Protein 1S6C (pdb70)

Sequence (186 aa):
LEQLEAQTNFTKRELQVLYRGFKNEPSGVVNEETFKQIYAQFFPHGDASTYAHYLFNAFDTTQTGSVKFEDFVTALSILLRGTVHEKLRWTFNLYDINKDGYINKEEMMDIVKAIYDMMGPRQHVDVFFQKMDKNKDGIVTLDEFLESQEDDNIMRSLQLFQNVMMAAGVAAWLPFARAAAIGWMP

InterPro domains:
  IPR002048 EF-hand domain [PF13499] (136-209)
  IPR002048 EF-hand domain [PF13833] (78-126)
  IPR002048 EF-hand domain [PS50222] (97-132)
  IPR002048 EF-hand domain [PS50222] (133-168)
  IPR002048 EF-hand domain [PS50222] (181-216)
  IPR002048 EF-hand domain [SM00054] (101-129)
  IPR002048 EF-hand domain [SM00054] (137-165)
  IPR002048 EF-hand domain [SM00054] (185-213)
  IPR002048 EF-hand domain [cd00051] (101-163)
  IPR002048 EF-hand domain [cd00051] (137-208)
  IPR011992 EF-hand domain pair [SSF47473] (50-224)
  IPR018247 EF-Hand 1, calcium-binding site [PS00018] (146-158)
  IPR018247 EF-Hand 1, calcium-binding site [PS00018] (194-206)
  IPR028846 Recoverin family [PTHR23055] (41-218)

Solvent-accessible surface area: 10238 Å² total

Radius of gyration: 17.26 Å; Cα contacts (8 Å, |Δi|>4): 211; chains: 2; bounding box: 58×35×33 Å

GO terms:
  GO:0005737 cytoplasm (C, EXP)
  GO:0005886 plasma membrane (C, EXP)
  GO:0005515 protein binding (F, IPI)
  GO:0015459 potassium channel regulator activity (F, IDA)
  GO:0005509 calcium ion binding (F, IDA)
  GO:0043025 neuronal cell body (C, IDA)
  GO:0030425 dendrite (C, IDA)
  GO:0045760 positive regulation of action potential (P, IDA)
  GO:0044877 protein-containing complex binding (F, IDA)
  GO:0034705 potassium channel complex (C, IDA)
  GO:0044325 transmembrane transporter binding (F, IPI)

B-factor: mean 43.89, std 14.9, range [18.08, 106.51]

Foldseek 3Di:
DVVLCVLFVDHVVRLVVLVVVQPVVPPQWQALVNLQVVLCVVQVLFRLSLVSVLVQVLLPPVSPRTRGSSSVRRVCRCVVPNDVLSVLLSVVCSLCRVRPQKHFLVSVQSNVVSVCRSNVHDVVSVVVRVCQCVVPPRIHGSVSSVDCVDDDVSSVVVVVVVVVD/DVVVVVVCVVVVVVVVVVPVD

Secondary structure (DSSP, 8-state):
-HHHHHHSS--HHHHHHHHHHHHH---SEE-HHHHHHHHHHHSTTS--HHHHHHHHHHH-TT-SS-EEHHHHHHHHHHHHH--HHHHHHHHHHHH-TT-SS-EEHHHHHHHHHHHHHHT--HHHHHHHHHHH-TT-SSEE-HHHHHH-----HHHHHHHHHHHH-/-HHHHHTTHHHHHHHHHTT--

Structure (mmCIF, N/CA/C/O backbone):
data_1S6C
#
_entry.id   1S6C
#
_cell.length_a   74.744
_cell.length_b   74.487
_cell.length_c   85.410
_cell.angle_alpha   90.00
_cell.angle_beta   90.00
_cell.angle_gamma   90.00
#
_symmetry.space_group_name_H-M   'I 2 2 2'
#
loop_
_entity.id
_entity.type
_entity.pdbx_description
1 polymer 'Kv4 potassium channel-interacting protein KChIP1b'
2 polymer 'Potassium voltage-gated channel subfamily D member 2'
3 non-polymer 'CALCIUM ION'
4 water water
#
loop_
_atom_site.group_PDB
_atom_site.id
_atom_site.type_symbol
_atom_site.label_atom_id
_atom_site.label_alt_id
_atom_site.label_comp_id
_atom_site.label_asym_id
_atom_site.label_entity_id
_atom_site.label_seq_id
_atom_site.pdbx_PDB_ins_code
_atom_site.Cartn_x
_atom_site.Cartn_y
_atom_site.Cartn_z
_atom_site.occupancy
_atom_site.B_iso_or_equiv
_atom_site.auth_seq_id
_atom_site.auth_comp_id
_atom_site.auth_asym_id
_atom_site.auth_atom_id
_atom_site.pdbx_PDB_model_num
ATOM 1 N N . LEU A 1 6 ? 16.137 31.560 23.013 1.00 59.50 39 LEU A N 1
ATOM 2 C CA . LEU A 1 6 ? 15.303 31.694 24.240 1.00 54.75 39 LEU A CA 1
ATOM 3 C C . LEU A 1 6 ? 14.904 33.145 24.500 1.00 56.94 39 LEU A C 1
ATOM 4 O O . LEU A 1 6 ? 14.105 33.415 25.397 1.00 48.33 39 LEU A O 1
ATOM 9 N N . GLU A 1 7 ? 15.455 34.073 23.717 1.00 53.37 40 GLU A N 1
ATOM 10 C CA . GLU A 1 7 ? 15.160 35.495 23.887 1.00 50.13 40 GLU A CA 1
ATOM 11 C C . GLU A 1 7 ? 13.680 35.823 23.756 1.00 46.69 40 GLU A C 1
ATOM 12 O O . GLU A 1 7 ? 13.101 36.450 24.639 1.00 51.28 40 GLU A O 1
ATOM 18 N N . GLN A 1 8 ? 13.073 35.415 22.650 1.00 41.85 41 GLN A N 1
ATOM 19 C CA . GLN A 1 8 ? 11.659 35.677 22.423 1.00 44.78 41 GLN A CA 1
ATOM 20 C C . GLN A 1 8 ? 10.793 34.982 23.464 1.00 41.40 41 GLN A C 1
ATOM 21 O O . GLN A 1 8 ? 9.803 35.540 23.931 1.00 40.93 41 GLN A O 1
ATOM 27 N N . LEU A 1 9 ? 11.162 33.755 23.814 1.00 34.06 42 LEU A N 1
ATOM 28 C CA . LEU A 1 9 ? 10.401 32.997 24.795 1.00 37.56 42 LEU A CA 1
ATOM 29 C C . LEU A 1 9 ? 10.430 33.747 26.132 1.00 32.75 42 LEU A C 1
ATOM 30 O O . LEU A 1 9 ? 9.415 33.865 26.809 1.00 34.10 42 LEU A O 1
ATOM 35 N N . GLU A 1 10 ? 11.593 34.278 26.497 1.00 31.22 43 GLU A N 1
ATOM 36 C CA . GLU A 1 10 ? 11.705 35.014 27.742 1.00 28.64 43 GLU A CA 1
ATOM 37 C C . GLU A 1 10 ? 10.760 36.207 27.714 1.00 34.59 43 GLU A C 1
ATOM 38 O O . GLU A 1 10 ? 10.075 36.492 28.692 1.00 32.00 43 GLU A O 1
ATOM 44 N N . ALA A 1 11 ? 10.716 36.898 26.580 1.00 32.31 44 ALA A N 1
ATOM 45 C CA . ALA A 1 11 ? 9.850 38.059 26.452 1.00 35.71 44 ALA A CA 1
ATOM 46 C C . ALA A 1 11 ? 8.374 37.701 26.481 1.00 35.32 44 ALA A C 1
ATOM 47 O O . ALA A 1 11 ? 7.555 38.514 26.896 1.00 37.64 44 ALA A O 1
ATOM 49 N N . GLN A 1 12 ? 8.029 36.487 26.030 1.00 35.04 45 GLN A N 1
ATOM 50 C CA . GLN A 1 12 ? 6.623 35.982 25.930 1.00 36.87 45 GLN A CA 1
ATOM 51 C C . GLN A 1 12 ? 6.083 35.215 27.132 1.00 41.19 45 GLN A C 1
ATOM 52 O O . GLN A 1 12 ? 4.885 34.988 27.212 1.00 35.62 45 GLN A O 1
ATOM 58 N N . THR A 1 13 ? 6.988 34.813 28.035 1.00 30.92 46 THR A N 1
ATOM 59 C CA . THR A 1 13 ? 6.611 34.028 29.242 1.00 32.75 46 THR A CA 1
ATOM 60 C C . THR A 1 13 ? 7.066 34.697 30.546 1.00 28.99 46 THR A C 1
ATOM 61 O O . THR A 1 13 ? 7.653 35.779 30.534 1.00 31.67 46 THR A O 1
ATOM 65 N N . ASN A 1 14 ? 6.796 34.039 31.664 1.00 26.10 47 ASN A N 1
ATOM 66 C CA . ASN A 1 14 ? 7.156 34.555 32.979 1.00 22.94 47 ASN A CA 1
ATOM 67 C C . ASN A 1 14 ? 8.506 33.998 33.429 1.00 31.43 47 ASN A C 1
ATOM 68 O O . ASN A 1 14 ? 8.868 34.128 34.591 1.00 30.16 47 ASN A O 1
ATOM 73 N N . PHE A 1 15 ? 9.245 33.383 32.505 1.00 25.26 48 PHE A N 1
ATOM 74 C CA . PHE A 1 15 ? 10.544 32.786 32.822 1.00 27.90 48 PHE A CA 1
ATOM 75 C C . PHE A 1 15 ? 11.739 33.602 32.362 1.00 30.03 48 PHE A C 1
ATOM 76 O O . PHE A 1 15 ? 11.690 34.238 31.313 1.00 28.71 48 PHE A O 1
ATOM 84 N N . THR A 1 16 ? 12.814 33.590 33.148 1.00 23.62 49 THR A N 1
ATOM 85 C CA . THR A 1 16 ? 14.020 34.302 32.743 1.00 23.62 49 THR A CA 1
ATOM 86 C C . THR A 1 16 ? 14.775 33.341 31.833 1.00 27.56 49 THR A C 1
ATOM 87 O O . THR A 1 16 ? 14.403 32.172 31.713 1.00 22.20 49 THR A O 1
ATOM 91 N N . LYS A 1 17 ? 15.849 33.817 31.210 1.00 25.41 50 LYS A N 1
ATOM 92 C CA . LYS A 1 17 ? 16.612 32.959 30.320 1.00 27.87 50 LYS A CA 1
ATOM 93 C C . LYS A 1 17 ? 17.216 31.746 31.037 1.00 23.45 50 LYS A C 1
ATOM 94 O O . LYS A 1 17 ? 17.228 30.641 30.485 1.00 29.56 50 LYS A O 1
ATOM 100 N N . ARG A 1 18 ? 17.732 31.943 32.248 1.00 22.84 51 ARG A N 1
ATOM 101 C CA . ARG A 1 18 ? 18.308 30.811 32.964 1.00 24.38 51 ARG A CA 1
ATOM 102 C C . ARG A 1 18 ? 17.242 29.764 33.311 1.00 26.81 51 ARG A C 1
ATOM 103 O O . ARG A 1 18 ? 17.523 28.573 33.302 1.00 32.57 51 ARG A O 1
ATOM 111 N N . GLU A 1 19 ? 16.021 30.197 33.616 1.00 25.45 52 GLU A N 1
ATOM 112 C CA . GLU A 1 19 ? 14.956 29.235 33.913 1.00 24.48 52 GLU A CA 1
ATOM 113 C C . GLU A 1 19 ? 14.622 28.467 32.635 1.00 20.82 52 GLU A C 1
ATOM 114 O O . GLU A 1 19 ? 14.419 27.253 32.664 1.00 25.20 52 GLU A O 1
ATOM 120 N N . LEU A 1 20 ? 14.577 29.175 31.512 1.00 23.99 53 LEU A N 1
ATOM 121 C CA . LEU A 1 20 ? 14.286 28.534 30.237 1.00 24.69 53 LEU A CA 1
ATOM 122 C C . LEU A 1 20 ? 15.395 27.557 29.849 1.00 25.07 53 LEU A C 1
ATOM 123 O O . LEU A 1 20 ? 15.130 26.567 29.189 1.00 25.74 53 LEU A O 1
ATOM 128 N N . GLN A 1 21 ? 16.629 27.823 30.268 1.00 28.09 54 GLN A N 1
ATOM 129 C CA . GLN A 1 21 ? 17.721 26.907 29.933 1.00 35.03 54 GLN A CA 1
ATOM 130 C C . GLN A 1 21 ? 17.564 25.623 30.727 1.00 29.36 54 GLN A C 1
ATOM 131 O O . GLN A 1 21 ? 17.883 24.533 30.247 1.00 30.57 54 GLN A O 1
ATOM 137 N N . VAL A 1 22 ? 17.054 25.746 31.945 1.00 29.07 55 VAL A N 1
ATOM 138 C CA . VAL A 1 22 ? 16.846 24.570 32.781 1.00 28.89 55 VAL A CA 1
ATOM 139 C C . VAL A 1 22 ? 15.732 23.719 32.177 1.00 28.42 55 VAL A C 1
ATOM 140 O O . VAL A 1 22 ? 15.841 22.493 32.087 1.00 30.25 55 VAL A O 1
ATOM 144 N N . LEU A 1 23 ? 14.658 24.374 31.757 1.00 23.72 56 LEU A N 1
ATOM 145 C CA . LEU A 1 23 ? 13.534 23.672 31.153 1.00 28.02 56 LEU A CA 1
ATOM 146 C C . LEU A 1 23 ? 13.949 23.042 29.820 1.00 29.59 56 LEU A C 1
ATOM 147 O O . LEU A 1 23 ? 13.548 21.931 29.497 1.00 28.98 56 LEU A O 1
ATOM 152 N N . TYR A 1 24 ? 14.752 23.774 29.059 1.00 26.22 57 TYR A N 1
ATOM 153 C CA . TYR A 1 24 ? 15.208 23.320 27.748 1.00 36.87 57 TYR A CA 1
ATOM 154 C C . TYR A 1 24 ? 16.087 22.087 27.851 1.00 30.58 57 TYR A C 1
ATOM 155 O O . TYR A 1 24 ? 15.864 21.088 27.160 1.00 41.34 57 TYR A O 1
ATOM 164 N N . ARG A 1 25 ? 17.090 22.156 28.716 1.00 32.16 58 ARG A N 1
ATOM 165 C CA . ARG A 1 25 ? 17.980 21.027 28.917 1.00 40.41 58 ARG A CA 1
ATOM 166 C C . ARG A 1 25 ? 17.152 19.804 29.307 1.00 45.34 58 ARG A C 1
ATOM 167 O O . ARG A 1 25 ? 17.336 18.715 28.760 1.00 40.02 58 ARG A O 1
ATOM 175 N N . GLY A 1 26 ? 16.233 19.995 30.250 1.00 36.52 59 GLY A N 1
ATOM 176 C CA . GLY A 1 26 ? 15.392 18.900 30.693 1.00 27.87 59 GLY A CA 1
ATOM 177 C C . GLY A 1 26 ? 14.549 18.352 29.562 1.00 34.55 59 GLY A C 1
ATOM 178 O O . GLY A 1 26 ? 14.348 17.140 29.449 1.00 41.08 59 GLY A O 1
ATOM 179 N N . PHE A 1 27 ? 14.057 19.251 28.719 1.00 29.98 60 PHE A N 1
ATOM 180 C CA . PHE A 1 27 ? 13.226 18.878 27.581 1.00 37.82 60 PHE A CA 1
ATOM 181 C C . PHE A 1 27 ? 14.032 18.111 26.510 1.00 40.07 60 PHE A C 1
ATOM 182 O O . PHE A 1 27 ? 13.552 17.131 25.948 1.00 39.92 60 PHE A O 1
ATOM 190 N N . LYS A 1 28 ? 15.250 18.560 26.223 1.00 36.96 61 LYS A N 1
ATOM 191 C CA . LYS A 1 28 ? 16.072 17.879 25.219 1.00 43.35 61 LYS A CA 1
ATOM 192 C C . LYS A 1 28 ? 16.464 16.478 25.665 1.00 41.80 61 LYS A C 1
ATOM 193 O O . LYS A 1 28 ? 16.528 15.568 24.849 1.00 50.51 61 LYS A O 1
ATOM 199 N N . ASN A 1 29 ? 16.722 16.297 26.955 1.00 39.78 62 ASN A N 1
ATOM 200 C CA . ASN A 1 29 ? 17.078 14.974 27.453 1.00 42.72 62 ASN A CA 1
ATOM 201 C C . ASN A 1 29 ? 15.888 14.030 27.450 1.00 47.25 62 ASN A C 1
ATOM 202 O O . ASN A 1 29 ? 15.824 13.068 26.687 1.00 55.65 62 ASN A O 1
ATOM 207 N N . GLU A 1 30 ? 14.932 14.331 28.309 1.00 44.24 63 GLU A N 1
ATOM 208 C CA . GLU A 1 30 ? 13.763 13.497 28.469 1.00 43.50 63 GLU A CA 1
ATOM 209 C C . GLU A 1 30 ? 12.810 13.389 27.299 1.00 41.69 63 GLU A C 1
ATOM 210 O O . GLU A 1 30 ? 11.851 12.620 27.374 1.00 45.75 63 GLU A O 1
ATOM 225 N N . PRO A 1 32 ? 13.644 13.547 23.410 1.00 39.42 65 PRO A N 1
ATOM 226 C CA . PRO A 1 32 ? 14.498 13.611 22.211 1.00 36.61 65 PRO A CA 1
ATOM 227 C C . PRO A 1 32 ? 13.891 13.952 20.854 1.00 32.22 65 PRO A C 1
ATOM 228 O O . PRO A 1 32 ? 14.565 14.532 20.010 1.00 41.42 65 PRO A O 1
ATOM 232 N N . SER A 1 33 ? 12.633 13.595 20.624 1.00 28.75 66 SER A N 1
ATOM 233 C CA . SER A 1 33 ? 12.012 13.919 19.350 1.00 29.51 66 SER A CA 1
ATOM 234 C C . SER A 1 33 ? 11.826 15.432 19.224 1.00 36.67 66 SER A C 1
ATOM 235 O O . SER A 1 33 ? 11.613 15.955 18.129 1.00 38.30 66 SER A O 1
ATOM 238 N N . GLY A 1 34 ? 11.877 16.136 20.352 1.00 42.81 67 GLY A N 1
ATOM 239 C CA . GLY A 1 34 ? 11.705 17.574 20.309 1.00 39.61 67 GLY A CA 1
ATOM 240 C C . GLY A 1 34 ? 10.267 18.020 20.482 1.00 42.81 67 GLY A C 1
ATOM 241 O O . GLY A 1 34 ? 9.981 19.219 20.466 1.00 45.81 67 GLY A O 1
ATOM 242 N N . VAL A 1 35 ? 9.355 17.063 20.619 1.00 36.84 68 VAL A N 1
ATOM 243 C CA . VAL A 1 35 ? 7.951 17.382 20.842 1.00 40.16 68 VAL A CA 1
ATOM 244 C C . VAL A 1 35 ? 7.398 16.386 21.842 1.00 42.36 68 VAL A C 1
ATOM 245 O O . VAL A 1 35 ? 7.996 15.335 22.082 1.00 37.27 68 VAL A O 1
ATOM 249 N N . VAL A 1 36 ? 6.268 16.733 22.447 1.00 40.67 69 VAL A N 1
ATOM 250 C CA . VAL A 1 36 ? 5.623 15.846 23.401 1.00 42.52 69 VAL A CA 1
ATOM 251 C C . VAL A 1 36 ? 4.388 15.320 22.685 1.00 44.17 69 VAL A C 1
ATOM 252 O O . VAL A 1 36 ? 3.506 16.092 22.303 1.00 48.05 69 VAL A O 1
ATOM 256 N N . ASN A 1 37 ? 4.332 14.013 22.475 1.00 46.17 70 ASN A N 1
ATOM 257 C CA . ASN A 1 37 ? 3.186 13.436 21.796 1.00 48.67 70 ASN A CA 1
ATOM 258 C C . ASN A 1 37 ? 2.165 13.008 22.838 1.00 43.29 70 ASN A C 1
ATOM 259 O O . ASN A 1 37 ? 2.498 12.861 24.014 1.00 41.07 70 ASN A O 1
ATOM 264 N N . GLU A 1 38 ? 0.923 12.817 22.403 1.00 42.30 71 GLU A N 1
ATOM 265 C CA . GLU A 1 38 ? -0.150 12.428 23.308 1.00 39.54 71 GLU A CA 1
ATOM 266 C C . GLU A 1 38 ? 0.220 11.176 24.084 1.00 36.79 71 GLU A C 1
ATOM 267 O O . GLU A 1 38 ? -0.143 11.030 25.250 1.00 39.19 71 GLU A O 1
ATOM 273 N N . GLU A 1 39 ? 0.954 10.274 23.440 1.00 41.93 72 GLU A N 1
ATOM 274 C CA . GLU A 1 39 ? 1.371 9.036 24.092 1.00 40.61 72 GLU A CA 1
ATOM 275 C C . GLU A 1 39 ? 2.244 9.325 25.309 1.00 36.97 72 GLU A C 1
ATOM 276 O O . GLU A 1 39 ? 2.173 8.615 26.309 1.00 45.29 72 GLU A O 1
ATOM 278 N N . THR A 1 40 ? 3.070 10.365 25.231 1.00 43.42 73 THR A N 1
ATOM 279 C CA . THR A 1 40 ? 3.929 10.719 26.358 1.00 46.16 73 THR A CA 1
ATOM 280 C C . THR A 1 40 ? 3.099 11.303 27.502 1.00 43.80 73 THR A C 1
ATOM 281 O O . THR A 1 40 ? 3.330 10.982 28.673 1.00 41.56 73 THR A O 1
ATOM 285 N N . PHE A 1 41 ? 2.138 12.163 27.172 1.00 36.23 74 PHE A N 1
ATOM 286 C CA . PHE A 1 41 ? 1.291 12.748 28.206 1.00 39.41 74 PHE A CA 1
ATOM 287 C C . PHE A 1 41 ? 0.594 11.636 28.969 1.00 36.82 74 PHE A C 1
ATOM 288 O O . PHE A 1 41 ? 0.558 11.635 30.198 1.00 36.01 74 PHE A O 1
ATOM 296 N N . LYS A 1 42 ? 0.039 10.681 28.233 1.00 38.65 75 LYS A N 1
ATOM 297 C CA . LYS A 1 42 ? -0.666 9.570 28.864 1.00 38.12 75 LYS A CA 1
ATOM 298 C C . LYS A 1 42 ? 0.237 8.765 29.777 1.00 35.97 75 LYS A C 1
ATOM 299 O O . LYS A 1 42 ? -0.185 8.341 30.856 1.00 32.33 75 LYS A O 1
ATOM 305 N N . GLN A 1 43 ? 1.485 8.565 29.358 1.00 31.72 76 GLN A N 1
ATOM 306 C CA . GLN A 1 43 ? 2.437 7.806 30.166 1.00 37.83 76 GLN A CA 1
ATOM 307 C C . GLN A 1 43 ? 2.770 8.569 31.435 1.00 35.70 76 GLN A C 1
ATOM 308 O O . GLN A 1 43 ? 2.804 7.998 32.525 1.00 36.15 76 GLN A O 1
ATOM 310 N N . ILE A 1 44 ? 3.021 9.868 31.290 1.00 35.92 77 ILE A N 1
ATOM 311 C CA . ILE A 1 44 ? 3.347 10.692 32.447 1.00 37.27 77 ILE A CA 1
ATOM 312 C C . ILE A 1 44 ? 2.216 10.611 33.471 1.00 36.41 77 ILE A C 1
ATOM 313 O O . ILE A 1 44 ? 2.456 10.336 34.644 1.00 33.28 77 ILE A O 1
ATOM 318 N N . TYR A 1 45 ? 0.974 10.810 33.036 1.00 34.46 78 TYR A N 1
ATOM 319 C CA . TYR A 1 45 ? -0.136 10.740 33.983 1.00 32.44 78 TYR A CA 1
ATOM 320 C C . TYR A 1 45 ? -0.493 9.341 34.462 1.00 31.99 78 TYR A C 1
ATOM 321 O O . TYR A 1 45 ? -0.915 9.176 35.598 1.00 32.36 78 TYR A O 1
ATOM 330 N N . ALA A 1 46 ? -0.304 8.325 33.622 1.00 37.71 79 ALA A N 1
ATOM 331 C CA . ALA A 1 46 ? -0.615 6.954 34.046 1.00 39.60 79 ALA A CA 1
ATOM 332 C C . ALA A 1 46 ? 0.345 6.539 35.162 1.00 40.95 79 ALA A C 1
ATOM 333 O O . ALA A 1 46 ? -0.025 5.793 36.063 1.00 38.77 79 ALA A O 1
ATOM 335 N N . GLN A 1 47 ? 1.606 7.013 35.107 1.00 44.90 80 GLN A N 1
ATOM 336 C CA . GLN A 1 47 ? 2.638 6.762 36.156 1.00 47.22 80 GLN A CA 1
ATOM 337 C C . GLN A 1 47 ? 2.302 7.311 37.524 1.00 49.10 80 GLN A C 1
ATOM 338 O O . GLN A 1 47 ? 2.449 6.673 38.553 1.00 53.97 80 GLN A O 1
ATOM 344 N N . PHE A 1 48 ? 1.820 8.569 37.448 1.00 41.93 81 PHE A N 1
ATOM 345 C CA . PHE A 1 48 ? 1.440 9.388 38.632 1.00 41.94 81 PHE A CA 1
ATOM 346 C C . PHE A 1 48 ? 0.117 8.961 39.244 1.00 37.95 81 PHE A C 1
ATOM 347 O O . PHE A 1 48 ? -0.065 9.049 40.456 1.00 41.89 81 PHE A O 1
ATOM 355 N N . PHE A 1 49 ? -0.809 8.484 38.419 1.00 45.29 82 PHE A N 1
ATOM 356 C CA . PHE A 1 49 ? -2.118 8.009 38.879 1.00 44.10 82 PHE A CA 1
ATOM 357 C C . PHE A 1 49 ? -2.210 6.580 38.348 1.00 45.12 82 PHE A C 1
ATOM 358 O O . PHE A 1 49 ? -2.920 6.306 37.380 1.00 41.56 82 PHE A O 1
ATOM 366 N N . PRO A 1 50 ? -1.476 5.654 38.979 1.00 48.61 83 PRO A N 1
ATOM 367 C CA . PRO A 1 50 ? -1.426 4.242 38.601 1.00 53.36 83 PRO A CA 1
ATOM 368 C C . PRO A 1 50 ? -2.633 3.404 38.992 1.00 56.42 83 PRO A C 1
ATOM 369 O O . PRO A 1 50 ? -2.845 2.322 38.444 1.00 49.82 83 PRO A O 1
ATOM 373 N N . HIS A 1 51 ? -3.422 3.901 39.937 1.00 58.39 84 HIS A N 1
ATOM 374 C CA . HIS A 1 51 ? -4.580 3.158 40.404 1.00 56.89 84 HIS A CA 1
ATOM 375 C C . HIS A 1 51 ? -5.883 3.639 39.794 1.00 57.96 84 HIS A C 1
ATOM 376 O O . HIS A 1 51 ? -6.939 3.567 40.414 1.00 65.06 84 HIS A O 1
ATOM 383 N N . GLY A 1 52 ? -5.793 4.122 38.562 1.00 62.84 85 GLY A N 1
ATOM 384 C CA . GLY A 1 52 ? -6.963 4.602 37.854 1.00 55.51 85 GLY A CA 1
ATOM 385 C C . GLY A 1 52 ? -6.626 4.668 36.382 1.00 57.90 85 GLY A C 1
ATOM 386 O O . GLY A 1 52 ? -5.507 4.338 35.990 1.00 55.16 85 GLY A O 1
ATOM 387 N N . ASP A 1 53 ? -7.587 5.089 35.568 1.00 60.89 86 ASP A N 1
ATOM 388 C CA . ASP A 1 53 ? -7.387 5.211 34.128 1.00 59.94 86 ASP A CA 1
ATOM 389 C C . ASP A 1 53 ? -7.276 6.700 33.786 1.0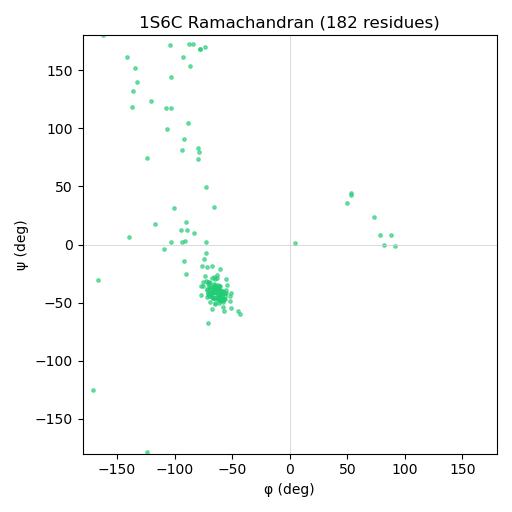0 61.65 86 ASP A C 1
ATOM 390 O O . ASP A 1 53 ? -8.284 7.399 33.656 1.00 52.75 86 ASP A O 1
ATOM 395 N N . ALA A 1 54 ? -6.043 7.173 33.632 1.00 58.80 87 ALA A N 1
ATOM 396 C CA . ALA A 1 54 ? -5.781 8.582 33.350 1.00 51.25 87 ALA A CA 1
ATOM 397 C C . ALA A 1 54 ? -5.704 8.951 31.876 1.00 45.80 87 ALA A C 1
ATOM 398 O O . ALA A 1 54 ? -5.444 10.109 31.539 1.00 43.81 87 ALA A O 1
ATOM 400 N N . SER A 1 55 ? -5.949 7.984 30.997 1.00 41.81 88 SER A N 1
ATOM 401 C CA . SER A 1 55 ? -5.864 8.236 29.563 1.00 41.55 88 SER A CA 1
ATOM 402 C C . SER A 1 55 ? -6.788 9.318 28.985 1.00 43.36 88 SER A C 1
ATOM 403 O O . SER A 1 55 ? -6.367 10.092 28.121 1.00 45.50 88 SER A O 1
ATOM 406 N N . THR A 1 56 ? -8.040 9.376 29.431 1.00 41.95 89 THR A N 1
ATOM 407 C CA . THR A 1 56 ? -8.948 10.388 28.892 1.00 44.45 89 THR A CA 1
ATOM 408 C C . THR A 1 56 ? -8.509 11.775 29.358 1.00 31.77 89 THR A C 1
ATOM 409 O O . THR A 1 56 ? -8.382 12.693 28.547 1.00 40.38 89 THR A O 1
ATOM 413 N N . TYR A 1 57 ? -8.277 11.927 30.660 1.00 41.16 90 TYR A N 1
ATOM 414 C CA . TYR A 1 57 ? -7.834 13.216 31.183 1.00 45.08 90 TYR A CA 1
ATOM 415 C C . TYR A 1 57 ? -6.551 13.644 30.473 1.00 37.78 90 TYR A C 1
ATOM 416 O O . TYR A 1 57 ? -6.423 14.790 30.035 1.00 40.03 90 TYR A O 1
ATOM 425 N N . ALA A 1 58 ? -5.606 12.715 30.357 1.00 35.61 91 ALA A N 1
ATOM 426 C CA . ALA A 1 58 ? -4.340 13.001 29.689 1.00 32.54 91 ALA A CA 1
ATOM 427 C C . ALA A 1 58 ? -4.623 13.521 28.291 1.00 34.74 91 ALA A C 1
ATOM 428 O O . ALA A 1 58 ? -3.961 14.439 27.813 1.00 38.58 91 ALA A O 1
ATOM 430 N N . HIS A 1 59 ? -5.621 12.935 27.639 1.00 36.75 92 HIS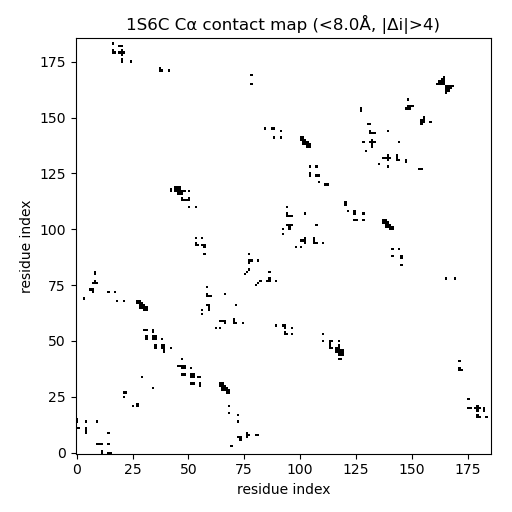 A N 1
ATOM 431 C CA . HIS A 1 59 ? -6.010 13.348 26.291 1.00 37.64 92 HIS A CA 1
ATOM 432 C C . HIS A 1 59 ? -6.484 14.811 26.257 1.00 38.69 92 HIS A C 1
ATOM 433 O O . HIS A 1 59 ? -6.023 15.601 25.435 1.00 39.92 92 HIS A O 1
ATOM 440 N N . TYR A 1 60 ? -7.406 15.174 27.144 1.00 34.64 93 TYR A N 1
ATOM 441 C CA . TYR A 1 60 ? -7.887 16.553 27.180 1.00 35.42 93 TYR A CA 1
ATOM 442 C C . TYR A 1 60 ? -6.743 17.514 27.528 1.00 33.70 93 TYR A C 1
ATOM 443 O O . TYR A 1 60 ? -6.610 18.591 26.941 1.00 36.10 93 TYR A O 1
ATOM 452 N N . LEU A 1 61 ? -5.897 17.095 28.462 1.00 31.46 94 LEU A N 1
ATOM 453 C CA . LEU A 1 61 ? -4.765 17.898 28.885 1.00 31.55 94 LEU A CA 1
ATOM 454 C C . LEU A 1 61 ? -3.796 18.114 27.720 1.00 39.60 94 LEU A C 1
ATOM 455 O O . LEU A 1 61 ? -3.302 19.224 27.496 1.00 39.05 94 LEU A O 1
ATOM 460 N N . PHE A 1 62 ? -3.517 17.046 26.978 1.00 37.36 95 PHE A N 1
ATOM 461 C CA . PHE A 1 62 ? -2.629 17.146 25.832 1.00 31.71 95 PHE A CA 1
ATOM 462 C C . PHE A 1 62 ? -3.207 18.161 24.852 1.00 36.47 95 PHE A C 1
ATOM 463 O O . PHE A 1 62 ? -2.480 19.003 24.320 1.00 40.38 95 PHE A O 1
ATOM 471 N N . ASN A 1 63 ? -4.515 18.083 24.602 1.00 35.20 96 ASN A N 1
ATOM 472 C CA . ASN A 1 63 ? -5.136 19.030 23.675 1.00 40.92 96 ASN A CA 1
ATOM 473 C C . ASN A 1 63 ? -5.035 20.455 24.194 1.00 40.67 96 ASN A C 1
ATOM 474 O O . ASN A 1 63 ? -4.988 21.401 23.413 1.00 42.90 96 ASN A O 1
ATOM 479 N N . ALA A 1 64 ? -5.003 20.607 25.514 1.00 38.19 97 ALA A N 1
ATOM 480 C CA . ALA A 1 64 ? -4.882 21.929 26.112 1.00 39.72 97 ALA A CA 1
ATOM 481 C C . ALA A 1 64 ? -3.491 22.505 25.847 1.00 36.84 97 ALA A C 1
ATOM 482 O O . ALA A 1 64 ? -3.343 23.704 25.642 1.00 40.88 97 ALA A O 1
ATOM 484 N N . PHE A 1 65 ? -2.471 21.653 25.862 1.00 39.50 98 PHE A N 1
ATOM 485 C CA . PHE A 1 65 ? -1.101 22.102 25.603 1.00 37.11 98 PHE A CA 1
ATOM 486 C C . PHE A 1 65 ? -0.890 22.365 24.115 1.00 42.92 98 PHE A C 1
ATOM 487 O O . PHE A 1 65 ? -0.146 23.268 23.736 1.00 45.61 98 PHE A O 1
ATOM 495 N N . ASP A 1 66 ? -1.528 21.548 23.281 1.00 47.02 99 ASP A N 1
ATOM 496 C CA . ASP A 1 66 ? -1.409 21.664 21.832 1.00 48.47 99 ASP A CA 1
ATOM 497 C C . ASP A 1 66 ? -2.298 22.772 21.280 1.00 47.62 99 ASP A C 1
ATOM 498 O O . ASP A 1 66 ? -3.324 22.521 20.644 1.00 46.66 99 ASP A O 1
ATOM 503 N N . THR A 1 67 ? -1.840 24.004 21.534 1.00 53.81 100 THR A N 1
ATOM 504 C CA . THR A 1 67 ? -2.599 25.175 21.137 1.00 58.91 100 THR A CA 1
ATOM 505 C C . THR A 1 67 ? -2.813 25.215 19.606 1.00 61.01 100 THR A C 1
ATOM 506 O O . THR A 1 67 ? -3.925 25.501 19.182 1.00 59.87 100 THR A O 1
ATOM 510 N N . THR A 1 68 ? -1.807 24.912 18.811 1.00 62.14 101 THR A N 1
ATOM 511 C CA . THR A 1 68 ? -1.946 24.915 17.353 1.00 63.51 101 THR A CA 1
ATOM 512 C C . THR A 1 68 ? -2.780 23.716 16.846 1.00 63.27 101 THR A C 1
ATOM 513 O O . THR A 1 68 ? -3.115 23.619 15.658 1.00 65.98 101 THR A O 1
ATOM 517 N N . GLN A 1 69 ? -3.115 22.804 17.753 1.00 64.49 102 GLN A N 1
ATOM 518 C CA . GLN A 1 69 ? -3.877 21.609 17.406 1.00 69.45 102 GLN A CA 1
ATOM 519 C C . GLN A 1 69 ? -3.245 20.826 16.256 1.00 71.54 102 GLN A C 1
ATOM 520 O O . GLN A 1 69 ? -3.939 20.341 15.362 1.00 74.50 102 GLN A O 1
ATOM 526 N N . THR A 1 70 ? -1.922 20.698 16.298 1.00 67.97 103 THR A N 1
ATOM 527 C CA . THR A 1 70 ? -1.179 19.977 15.271 1.00 64.09 103 THR A CA 1
ATOM 528 C C . THR A 1 70 ? -0.761 18.591 15.758 1.00 63.69 103 THR A C 1
ATOM 529 O O . THR A 1 70 ? -0.090 17.850 15.042 1.00 68.02 103 THR A O 1
ATOM 533 N N . GLY A 1 71 ? -1.158 18.249 16.978 1.00 58.09 104 GLY A N 1
ATOM 534 C CA . GLY A 1 71 ? -0.823 16.949 17.534 1.00 51.91 104 GLY A CA 1
ATOM 535 C C . GLY A 1 71 ? 0.598 16.856 18.053 1.00 52.22 104 GLY A C 1
ATOM 536 O O . GLY A 1 71 ? 1.078 15.774 18.412 1.00 45.68 104 GLY A O 1
ATOM 537 N N . SER A 1 72 ? 1.282 17.991 18.089 1.00 51.86 105 SER A N 1
ATOM 538 C CA . SER A 1 72 ? 2.654 18.022 18.577 1.00 57.12 105 SER A CA 1
ATOM 539 C C . SER A 1 72 ? 2.876 19.224 19.484 1.00 48.63 105 SER A C 1
ATOM 540 O O . SER A 1 72 ? 2.739 20.372 19.070 1.00 53.48 105 SER A O 1
ATOM 543 N N . VAL A 1 73 ? 3.210 18.950 20.734 1.00 49.84 106 VAL A N 1
ATOM 544 C CA . VAL A 1 73 ? 3.626 20.003 21.640 1.00 43.29 106 VAL A CA 1
ATOM 545 C C . VAL A 1 73 ? 5.120 20.297 21.598 1.00 32.72 106 VAL A C 1
ATOM 546 O O 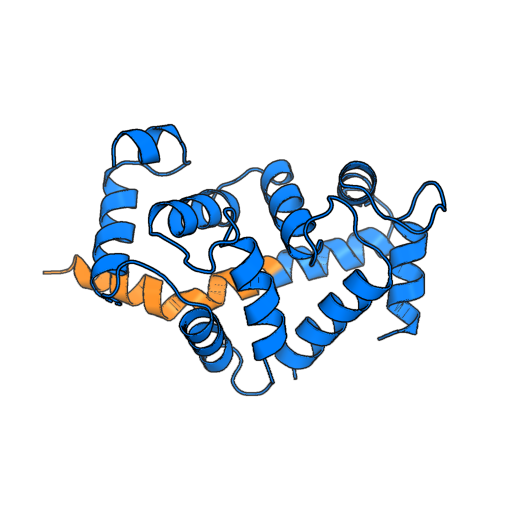. VAL A 1 73 ? 5.931 19.523 22.109 1.00 38.00 106 VAL A O 1
ATOM 550 N N . LYS A 1 74 ? 5.477 21.404 20.955 1.00 36.04 107 LYS A N 1
ATOM 551 C CA . LYS A 1 74 ? 6.875 21.808 20.861 1.00 40.44 107 LYS A CA 1
ATOM 552 C C . LYS A 1 74 ? 7.303 22.441 22.180 1.00 42.99 107 LYS A C 1
ATOM 553 O O . LYS A 1 74 ? 6.465 22.734 23.041 1.00 39.21 107 LYS A O 1
ATOM 559 N N . PHE A 1 75 ? 8.607 22.646 22.336 1.00 37.28 108 PHE A N 1
ATOM 560 C CA . PHE A 1 75 ? 9.155 23.241 23.553 1.00 34.50 108 PHE A CA 1
ATOM 561 C C . PHE A 1 75 ? 8.436 24.539 23.875 1.00 39.86 108 PHE A C 1
ATOM 562 O O . PHE A 1 75 ? 8.080 24.787 25.027 1.00 37.59 108 PHE A O 1
ATOM 570 N N . GLU A 1 76 ? 8.229 25.359 22.849 1.00 34.98 109 GLU A N 1
ATOM 571 C CA . GLU A 1 76 ? 7.568 26.646 23.015 1.00 42.65 109 GLU A CA 1
ATOM 572 C C . GLU A 1 76 ? 6.177 26.508 23.630 1.00 39.89 109 GLU A C 1
ATOM 573 O O . GLU A 1 76 ? 5.804 27.296 24.502 1.00 37.54 109 GLU A O 1
ATOM 579 N N . ASP A 1 77 ? 5.419 25.511 23.185 1.00 35.71 110 ASP A N 1
ATOM 580 C CA . ASP A 1 77 ? 4.070 25.278 23.703 1.00 38.64 110 ASP A CA 1
ATOM 581 C C . ASP A 1 77 ? 4.123 24.733 25.125 1.00 38.23 110 ASP A C 1
ATOM 582 O O . ASP A 1 77 ? 3.292 25.073 25.973 1.00 37.27 110 ASP A O 1
ATOM 587 N N . PHE A 1 78 ? 5.100 23.873 25.379 1.00 31.54 111 PHE A N 1
ATOM 588 C CA . PHE A 1 78 ? 5.271 23.279 26.694 1.00 31.57 111 PHE A CA 1
ATOM 589 C C . PHE A 1 78 ? 5.575 24.376 27.722 1.00 37.60 111 PHE A C 1
ATOM 590 O O . PHE A 1 78 ? 4.989 24.402 28.800 1.00 32.11 111 PHE A O 1
ATOM 598 N N . VAL A 1 79 ? 6.480 25.287 27.380 1.00 32.67 112 VAL A N 1
ATOM 599 C CA . VAL A 1 79 ? 6.855 26.367 28.292 1.00 35.82 112 VAL A CA 1
ATOM 600 C C . VAL A 1 79 ? 5.755 27.407 28.481 1.00 28.87 112 VAL A C 1
ATOM 601 O O . VAL A 1 79 ? 5.582 27.951 29.572 1.00 32.13 112 VAL A O 1
ATOM 605 N N . THR A 1 80 ? 5.033 27.695 27.411 1.00 30.58 113 THR A N 1
ATOM 606 C CA . THR A 1 80 ? 3.943 28.658 27.464 1.00 41.11 113 THR A CA 1
ATOM 607 C C . THR A 1 80 ? 2.920 28.199 28.505 1.00 37.51 113 THR A C 1
ATOM 608 O O . THR A 1 80 ? 2.501 28.977 29.366 1.00 39.52 113 THR A O 1
ATOM 612 N N . ALA A 1 81 ? 2.541 26.929 28.434 1.00 32.85 114 ALA A N 1
ATOM 613 C CA . ALA A 1 81 ? 1.583 26.360 29.374 1.00 30.14 114 ALA A CA 1
ATOM 614 C C . ALA A 1 81 ? 2.137 26.387 30.793 1.00 38.59 114 ALA A C 1
ATOM 615 O O . ALA A 1 81 ? 1.442 26.783 31.731 1.00 32.92 114 ALA A O 1
ATOM 617 N N . LEU A 1 82 ? 3.384 25.950 30.956 1.00 28.99 115 LEU A N 1
ATOM 618 C CA . LEU A 1 82 ? 4.011 25.941 32.275 1.00 33.85 115 LEU A CA 1
ATOM 619 C C . LEU A 1 82 ? 4.094 27.343 32.872 1.00 29.93 115 LEU A C 1
ATOM 620 O O . LEU A 1 82 ? 3.966 27.509 34.083 1.00 30.05 115 LEU A O 1
ATOM 625 N N . SER A 1 83 ? 4.329 28.338 32.019 1.00 25.81 116 SER A N 1
ATOM 626 C CA . SER A 1 83 ? 4.426 29.728 32.458 1.00 32.71 116 SER A CA 1
ATOM 627 C C . SER A 1 83 ? 3.123 30.129 33.157 1.00 29.16 116 SER A C 1
ATOM 628 O O . SER A 1 83 ? 3.134 30.712 34.240 1.00 32.52 116 SER A O 1
ATOM 631 N N . ILE A 1 84 ? 2.003 29.797 32.526 1.00 30.80 117 ILE A N 1
ATOM 632 C CA . ILE A 1 84 ? 0.685 30.106 33.067 1.00 29.19 117 ILE A CA 1
ATOM 633 C C . ILE A 1 84 ? 0.392 29.316 34.335 1.00 29.22 117 ILE A C 1
ATOM 634 O O . ILE A 1 84 ? 0.083 29.893 35.379 1.00 27.27 117 ILE A O 1
ATOM 639 N N . LEU A 1 85 ? 0.500 27.995 34.244 1.00 26.17 118 LEU A N 1
ATOM 640 C CA . LEU A 1 85 ? 0.227 27.114 35.372 1.00 31.80 118 LEU A CA 1
ATOM 641 C C . LEU A 1 85 ? 1.096 27.362 36.599 1.00 36.47 118 LEU A C 1
ATOM 642 O O . LEU A 1 85 ? 0.615 27.290 37.726 1.00 33.51 118 LEU A O 1
ATOM 647 N N . LEU A 1 86 ? 2.377 27.642 36.394 1.00 26.79 119 LEU A N 1
ATOM 648 C CA . LEU A 1 86 ? 3.261 27.865 37.527 1.00 32.18 119 LEU A CA 1
ATOM 649 C C . LEU A 1 86 ? 3.343 29.314 37.977 1.00 32.91 119 LEU A C 1
ATOM 650 O O . LEU A 1 86 ? 3.621 29.577 39.141 1.00 31.69 119 LEU A O 1
ATOM 655 N N . ARG A 1 87 ? 3.087 30.259 37.077 1.00 35.83 120 ARG A N 1
ATOM 656 C CA . ARG A 1 87 ? 3.221 31.668 37.453 1.00 36.61 120 ARG A CA 1
ATOM 657 C C . ARG A 1 87 ? 2.202 32.659 36.957 1.00 32.90 120 ARG A C 1
ATOM 658 O O . ARG A 1 87 ? 2.383 33.854 37.146 1.00 32.31 120 ARG A O 1
ATOM 666 N N . GLY A 1 88 ? 1.147 32.197 36.313 1.00 27.51 121 GLY A N 1
ATOM 667 C CA . GLY A 1 88 ? 0.176 33.153 35.823 1.00 27.59 121 GLY A CA 1
ATOM 668 C C . GLY A 1 88 ? -0.739 33.677 36.914 1.00 23.08 121 GLY A C 1
ATOM 669 O O . GLY A 1 88 ? -0.783 33.151 38.018 1.00 26.19 121 GLY A O 1
ATOM 670 N N . THR A 1 89 ? -1.479 34.725 36.595 1.00 30.01 122 THR A N 1
ATOM 671 C CA . THR A 1 89 ? -2.433 35.283 37.542 1.00 26.68 122 THR A CA 1
ATOM 672 C C . THR A 1 89 ? -3.606 34.294 37.604 1.00 34.91 122 THR A C 1
ATOM 673 O O . THR A 1 89 ? -3.692 33.359 36.790 1.00 21.89 122 THR A O 1
ATOM 677 N N . VAL A 1 90 ? -4.505 34.486 38.562 1.00 24.57 123 VAL A N 1
ATOM 678 C CA . VAL A 1 90 ? -5.671 33.612 38.670 1.00 24.63 123 VAL A CA 1
ATOM 679 C C . VAL A 1 90 ? -6.491 33.761 37.396 1.00 24.38 123 VAL A C 1
ATOM 680 O O . VAL A 1 90 ? -7.074 32.798 36.910 1.00 25.10 123 VAL A O 1
ATOM 684 N N . HIS A 1 91 ? -6.515 34.975 36.848 1.00 22.29 124 HIS A N 1
ATOM 685 C CA . HIS A 1 91 ? -7.265 35.243 35.631 1.00 23.14 124 HIS A CA 1
ATOM 686 C C . HIS A 1 91 ? -6.758 34.424 34.437 1.00 25.31 124 HIS A C 1
ATOM 687 O O . HIS A 1 91 ? -7.546 33.858 33.679 1.00 21.49 124 HIS A O 1
ATOM 694 N N . GLU A 1 92 ? -5.438 34.376 34.276 1.00 24.48 125 GLU A N 1
ATOM 695 C CA . GLU A 1 92 ? -4.813 33.633 33.189 1.00 25.36 125 GLU A CA 1
ATOM 696 C C . GLU A 1 92 ? -4.997 32.127 33.408 1.00 22.46 125 GLU A C 1
ATOM 697 O O . GLU A 1 92 ? -5.284 31.394 32.452 1.00 21.09 125 GLU A O 1
ATOM 703 N N . LYS A 1 93 ? -4.859 31.669 34.658 1.00 18.08 126 LYS A N 1
ATOM 704 C CA . LYS A 1 93 ? -5.019 30.245 34.959 1.00 22.35 126 LYS A CA 1
ATOM 705 C C . LYS A 1 93 ? -6.435 29.759 34.674 1.00 24.21 126 LYS A C 1
ATOM 706 O O . LYS A 1 93 ? -6.621 28.655 34.141 1.00 24.03 126 LYS A O 1
ATOM 712 N N . LEU A 1 94 ? -7.431 30.571 35.020 1.00 23.55 127 LEU A N 1
ATOM 713 C CA . LEU A 1 94 ? -8.827 30.199 34.759 1.00 26.33 127 LEU A CA 1
ATOM 714 C C . LEU A 1 94 ? -9.110 30.136 33.256 1.00 22.80 127 LEU A C 1
ATOM 715 O O . LEU A 1 94 ? -9.854 29.264 32.801 1.00 24.56 127 LEU A O 1
ATOM 720 N N . ARG A 1 95 ? -8.526 31.055 32.486 1.00 23.28 128 ARG A N 1
ATOM 721 C CA . ARG A 1 95 ? -8.719 31.056 31.036 1.00 22.11 128 ARG A CA 1
ATOM 722 C C . ARG A 1 95 ? -8.074 29.811 30.407 1.00 29.20 128 ARG A C 1
ATOM 723 O O . ARG A 1 95 ? -8.595 29.242 29.440 1.00 27.74 128 ARG A O 1
ATOM 731 N N . TRP A 1 96 ? -6.943 29.389 30.962 1.00 24.75 129 TRP A N 1
ATOM 732 C CA . TRP A 1 96 ? -6.242 28.205 30.471 1.00 27.97 129 TRP A CA 1
ATOM 733 C C . TRP A 1 96 ? -7.120 26.995 30.767 1.00 29.50 129 TRP A C 1
ATOM 734 O O . TRP A 1 96 ? -7.265 26.089 29.939 1.00 26.15 129 TRP A O 1
ATOM 745 N N . THR A 1 97 ? -7.716 26.996 31.956 1.00 23.33 130 THR A N 1
ATOM 746 C CA . THR A 1 97 ? -8.584 25.912 32.389 1.00 29.09 130 THR A CA 1
ATOM 747 C C . THR A 1 97 ? -9.868 25.838 31.555 1.00 32.56 130 THR A C 1
ATOM 748 O O . THR A 1 97 ? -10.325 24.746 31.212 1.00 27.34 130 THR A O 1
ATOM 752 N N . PHE A 1 98 ? -10.458 26.989 31.240 1.00 28.21 131 PHE A N 1
ATOM 753 C CA . PHE A 1 98 ? -11.668 27.004 30.419 1.00 28.00 131 PHE A CA 1
ATOM 754 C C . PHE A 1 98 ? -11.342 26.325 29.089 1.00 30.45 131 PHE A C 1
ATOM 755 O O . PHE A 1 98 ? -12.088 25.469 28.591 1.00 28.82 131 PHE A O 1
ATOM 763 N N . ASN A 1 99 ? -10.214 26.717 28.511 1.00 27.17 132 ASN A N 1
ATOM 764 C CA . ASN A 1 99 ? -9.798 26.137 27.246 1.00 35.98 132 ASN A CA 1
ATOM 765 C C . ASN A 1 99 ? -9.529 24.637 27.357 1.00 36.07 132 ASN A C 1
ATOM 766 O O . ASN A 1 99 ? -9.669 23.907 26.389 1.00 34.96 132 ASN A O 1
ATOM 771 N N . LEU A 1 100 ? -9.179 24.139 28.524 1.00 37.63 133 LEU A N 1
ATOM 772 C CA . LEU A 1 100 ? -8.976 22.689 28.727 1.00 36.04 133 LEU A CA 1
ATOM 773 C C . LEU A 1 100 ? -10.324 21.947 28.688 1.00 41.64 133 LEU A C 1
ATOM 774 O O . LEU A 1 100 ? -10.440 20.862 28.111 1.00 39.25 133 LEU A O 1
ATOM 779 N N . TYR A 1 101 ? -11.336 22.531 29.318 1.00 28.16 134 TYR A N 1
ATOM 780 C CA . TYR A 1 101 ? -12.665 21.938 29.356 1.00 33.35 134 TYR A CA 1
ATOM 781 C C . TYR A 1 101 ? -13.394 22.053 28.014 1.00 36.59 134 TYR A C 1
ATOM 782 O O . TYR A 1 101 ? -14.268 21.245 27.711 1.00 36.47 134 TYR A O 1
ATOM 791 N N . ASP A 1 102 ? -13.045 23.071 27.227 1.00 30.51 135 ASP A N 1
ATOM 792 C CA . ASP A 1 102 ? -13.657 23.283 25.921 1.00 32.98 135 ASP A CA 1
ATOM 793 C C . ASP A 1 102 ? -12.973 22.293 24.987 1.00 37.15 135 ASP A C 1
ATOM 794 O O . ASP A 1 102 ? -12.046 22.636 24.241 1.00 30.27 135 ASP A O 1
ATOM 799 N N . ILE A 1 103 ? -13.439 21.052 25.075 1.00 39.58 136 ILE A N 1
ATOM 800 C CA . ILE A 1 103 ? -12.898 19.942 24.305 1.00 49.00 136 ILE A CA 1
ATOM 801 C C . ILE A 1 103 ? -12.776 20.187 22.805 1.00 42.57 136 ILE A C 1
ATOM 802 O O . ILE A 1 103 ? -11.689 20.059 22.253 1.00 38.98 136 ILE A O 1
ATOM 807 N N . ASN A 1 104 ? -13.871 20.566 22.150 1.00 45.25 137 ASN A N 1
ATOM 808 C CA . ASN A 1 104 ? -13.832 20.793 20.709 1.00 37.64 137 ASN A CA 1
ATOM 809 C C . ASN A 1 104 ? -13.329 22.180 20.320 1.00 40.42 137 ASN A C 1
ATOM 810 O O . ASN A 1 104 ? -13.416 22.573 19.168 1.00 45.86 137 ASN A O 1
ATOM 815 N N . LYS A 1 105 ? -12.798 22.915 21.294 1.00 40.33 138 LYS A N 1
ATOM 816 C CA . LYS A 1 105 ? -12.234 24.245 21.072 1.00 31.54 138 LYS A CA 1
ATOM 817 C C . LYS A 1 105 ? -13.081 25.272 20.302 1.00 38.69 138 LYS A C 1
ATOM 818 O O . LYS A 1 105 ? -12.535 26.084 19.546 1.00 39.52 138 LYS A O 1
ATOM 824 N N . ASP A 1 106 ? -14.399 25.258 20.489 1.00 31.30 139 ASP A N 1
ATOM 825 C CA . ASP A 1 106 ? -15.245 26.227 19.798 1.00 34.60 139 ASP A CA 1
ATOM 826 C C . ASP A 1 106 ? -15.511 27.484 20.648 1.00 39.22 139 ASP A C 1
ATOM 827 O O . ASP A 1 106 ? -16.243 28.383 20.229 1.00 37.96 139 ASP A O 1
ATOM 832 N N . GLY A 1 107 ? -14.915 27.546 21.836 1.00 37.15 140 GLY A N 1
ATOM 833 C CA . GLY A 1 107 ? -15.112 28.701 22.695 1.00 35.82 140 GLY A CA 1
ATOM 834 C C . GLY A 1 107 ? -16.324 28.591 23.603 1.00 32.71 140 GLY A C 1
ATOM 835 O O . GLY A 1 107 ? -16.700 29.548 24.273 1.00 36.61 140 GLY A O 1
ATOM 836 N N . TYR A 1 108 ? -16.942 27.417 23.627 1.00 28.46 141 TYR A N 1
ATOM 837 C CA . TYR A 1 108 ? -18.114 27.186 24.471 1.00 25.89 141 TYR A CA 1
ATOM 838 C C . TYR A 1 108 ? -17.935 25.867 25.182 1.00 25.67 141 TYR A C 1
ATOM 839 O O . TYR A 1 108 ? -17.243 24.988 24.691 1.00 29.80 141 TYR A O 1
ATOM 848 N N . ILE A 1 109 ? -18.536 25.732 26.355 1.00 30.30 142 ILE A N 1
ATOM 849 C CA . ILE A 1 109 ? -18.496 24.463 27.066 1.00 28.65 142 ILE A CA 1
ATOM 850 C C . ILE A 1 109 ? -19.961 24.062 27.210 1.00 30.48 142 ILE A C 1
ATOM 851 O O . ILE A 1 109 ? -20.756 24.831 27.747 1.00 24.50 142 ILE A O 1
ATOM 856 N N . ASN A 1 110 ? -20.331 22.880 26.731 1.00 29.28 143 ASN A N 1
ATOM 857 C CA . ASN A 1 110 ? -21.715 22.452 26.890 1.00 28.56 143 ASN A CA 1
ATOM 858 C C . ASN A 1 110 ? -21.758 21.411 27.993 1.00 30.13 143 ASN A C 1
ATOM 859 O O . ASN A 1 110 ? -20.714 20.972 28.479 1.00 28.70 143 ASN A O 1
ATOM 864 N N . LYS A 1 111 ? -22.958 21.017 28.402 1.00 31.79 144 LYS A N 1
ATOM 865 C CA . LYS A 1 111 ? -23.081 20.052 29.476 1.00 33.85 144 LYS A CA 1
ATOM 866 C C . LYS A 1 111 ? -22.388 18.710 29.224 1.00 37.74 144 LYS A C 1
ATOM 867 O O . LYS A 1 111 ? -21.792 18.137 30.141 1.00 35.40 144 LYS A O 1
ATOM 873 N N . GLU A 1 112 ? -22.468 18.205 27.996 1.00 40.69 145 GLU A N 1
ATOM 874 C CA . GLU A 1 112 ? -21.831 16.935 27.666 1.00 42.80 145 GLU A CA 1
ATOM 875 C C . GLU A 1 112 ? -20.332 17.055 27.904 1.00 45.04 145 GLU A C 1
ATOM 876 O O . GLU A 1 112 ? -19.724 16.193 28.539 1.00 47.57 145 GLU A O 1
ATOM 882 N N . GLU A 1 113 ? -19.743 18.135 27.397 1.00 41.92 146 GLU A N 1
ATOM 883 C CA . GLU A 1 113 ? -18.318 18.384 27.567 1.00 42.02 146 GLU A CA 1
ATOM 884 C C . GLU A 1 113 ? -17.940 18.388 29.051 1.00 42.14 146 GLU A C 1
ATOM 885 O O . GLU A 1 113 ? -16.930 17.803 29.443 1.00 34.46 146 GLU A O 1
ATOM 891 N N . MET A 1 114 ? -18.749 19.043 29.879 1.00 39.88 147 MET A N 1
ATOM 892 C CA . MET A 1 114 ? -18.455 19.092 31.305 1.00 42.03 147 MET A CA 1
ATOM 893 C C . MET A 1 114 ? -18.566 17.681 31.865 1.00 40.92 147 MET A C 1
ATOM 894 O O . MET A 1 114 ? -17.760 17.256 32.693 1.00 34.37 147 MET A O 1
ATOM 899 N N . MET A 1 115 ? -19.572 16.958 31.397 1.00 37.55 148 MET A N 1
ATOM 900 C CA . MET A 1 115 ? -19.790 15.592 31.831 1.00 37.29 148 MET A CA 1
ATOM 901 C C . MET A 1 115 ? -18.572 14.737 31.494 1.00 40.57 148 MET A C 1
ATOM 902 O O . MET A 1 115 ? -18.138 13.920 32.309 1.00 38.62 148 MET A O 1
ATOM 907 N N . ASP A 1 116 ? -18.025 14.919 30.293 1.00 36.71 149 ASP A N 1
ATOM 908 C CA . ASP A 1 116 ? -16.853 14.146 29.881 1.00 38.86 149 ASP A CA 1
ATOM 909 C C . ASP A 1 116 ? -15.637 14.486 30.727 1.00 34.09 149 ASP A C 1
ATOM 910 O O . ASP A 1 116 ? -14.871 13.602 31.107 1.00 36.00 149 ASP A O 1
ATOM 915 N N . ILE A 1 117 ? -15.457 15.769 31.021 1.00 36.00 150 ILE A N 1
ATOM 916 C CA . ILE A 1 117 ? -14.322 16.190 31.838 1.00 37.72 150 ILE A CA 1
ATOM 917 C C . ILE A 1 117 ? -14.402 15.561 33.231 1.00 32.52 150 ILE A C 1
ATOM 918 O O . ILE A 1 117 ? -13.417 15.016 33.733 1.00 37.62 150 ILE A O 1
ATOM 923 N N . VAL A 1 118 ? -15.572 15.645 33.859 1.00 36.15 151 VAL A N 1
ATOM 924 C CA . VAL A 1 118 ? -15.753 15.070 35.187 1.00 36.07 151 VAL A CA 1
ATOM 925 C C . VAL A 1 118 ? -15.505 13.564 35.194 1.00 39.95 151 VAL A C 1
ATOM 926 O O . VAL A 1 118 ? -14.828 13.053 36.084 1.00 39.74 151 VAL A O 1
ATOM 930 N N . LYS A 1 119 ? -16.040 12.853 34.204 1.00 35.73 152 LYS A N 1
ATOM 931 C CA . LYS A 1 119 ? -15.825 11.411 34.143 1.00 39.30 152 LYS A CA 1
ATOM 932 C C . LYS A 1 119 ? -14.347 11.088 33.963 1.00 32.32 152 LYS A C 1
ATOM 933 O O . LYS A 1 119 ? -13.849 10.124 34.535 1.00 37.86 152 LYS A O 1
ATOM 939 N N . ALA A 1 120 ? -13.654 11.884 33.157 1.00 31.89 153 ALA A N 1
ATOM 940 C CA . ALA A 1 120 ? -12.227 11.671 32.932 1.00 35.80 153 ALA A CA 1
ATOM 941 C C . ALA A 1 120 ? -11.466 11.867 34.248 1.00 41.27 153 ALA A C 1
ATOM 942 O O . ALA A 1 120 ? -10.497 11.161 34.530 1.00 36.80 153 ALA A O 1
ATOM 944 N N . ILE A 1 121 ? -11.908 12.823 35.060 1.00 36.99 154 ILE A N 1
ATOM 945 C CA . ILE A 1 121 ? -11.245 13.064 36.337 1.00 38.52 154 ILE A CA 1
ATOM 946 C C . ILE A 1 121 ? -11.557 11.928 37.311 1.00 41.96 154 ILE A C 1
ATOM 947 O O . ILE A 1 121 ? -10.666 11.430 37.997 1.00 34.67 154 ILE A O 1
ATOM 952 N N . TYR A 1 122 ? -12.823 11.523 37.383 1.00 36.29 155 TYR A N 1
ATOM 953 C CA . TYR A 1 122 ? -13.185 10.423 38.268 1.00 42.56 155 TYR A CA 1
ATOM 954 C C . TYR A 1 122 ? -12.454 9.149 37.836 1.00 42.60 155 TYR A C 1
ATOM 955 O O . TYR A 1 122 ? -12.044 8.358 38.684 1.00 43.04 155 TYR A O 1
ATOM 964 N N . ASP A 1 123 ? -12.280 8.951 36.527 1.00 35.05 156 ASP A N 1
ATOM 965 C CA . ASP A 1 123 ? -11.548 7.774 36.054 1.00 41.24 156 ASP A CA 1
ATOM 966 C C . ASP A 1 123 ? -10.104 7.845 36.538 1.00 49.98 156 ASP A C 1
ATOM 967 O O . ASP A 1 123 ? -9.523 6.828 36.914 1.00 48.00 156 ASP A O 1
ATOM 972 N N . MET A 1 124 ? -9.522 9.045 36.523 1.00 50.20 157 MET A N 1
ATOM 973 C CA . MET A 1 124 ? -8.144 9.227 36.991 1.00 46.47 157 MET A CA 1
ATOM 974 C C . MET A 1 124 ? -8.026 8.953 38.487 1.00 39.58 157 MET A C 1
ATOM 975 O O . MET A 1 124 ? -7.105 8.271 38.935 1.00 39.11 157 MET A O 1
ATOM 980 N N . MET A 1 125 ? -8.956 9.505 39.259 1.00 37.34 158 MET A N 1
ATOM 981 C CA . MET A 1 125 ? -8.955 9.321 40.706 1.00 44.36 158 MET A CA 1
ATOM 982 C C . MET A 1 125 ? -9.377 7.895 41.066 1.00 49.91 158 MET A C 1
ATOM 983 O O . MET A 1 125 ? -9.487 7.548 42.241 1.00 53.13 158 MET A O 1
ATOM 988 N N . GLY A 1 126 ? -9.616 7.077 40.047 1.00 58.15 159 GLY A N 1
ATOM 989 C CA . GLY A 1 126 ? -10.028 5.706 40.278 1.00 60.37 159 GLY A CA 1
ATOM 990 C C . GLY A 1 126 ? -11.460 5.617 40.766 1.00 65.38 159 GLY A C 1
ATOM 991 O O . GLY A 1 126 ? -11.752 5.914 41.925 1.00 72.44 159 GLY A O 1
ATOM 992 N N . PRO A 1 138 ? -21.690 12.202 40.313 1.00 72.87 171 PRO A N 1
ATOM 993 C CA . PRO A 1 138 ? -21.564 12.067 38.874 1.00 70.34 171 PRO A CA 1
ATOM 994 C C . PRO A 1 138 ? -22.559 12.938 38.128 1.00 72.44 171 PRO A C 1
ATOM 995 O O . PRO A 1 138 ? -22.627 14.149 38.354 1.00 70.26 171 PRO A O 1
ATOM 999 N N . ARG A 1 139 ? -23.338 12.315 37.246 1.00 69.26 172 ARG A N 1
ATOM 1000 C CA . ARG A 1 139 ? -24.322 13.036 36.455 1.00 69.89 172 ARG A CA 1
ATOM 1001 C C . ARG A 1 139 ? -25.143 14.075 37.197 1.00 70.20 172 ARG A C 1
ATOM 1002 O O . ARG A 1 139 ? -25.116 15.258 36.847 1.00 68.52 172 ARG A O 1
ATOM 1004 N N . GLN A 1 140 ? -25.874 13.635 38.219 1.00 71.93 173 GLN A N 1
ATOM 1005 C CA . GLN A 1 140 ? -26.709 14.538 38.996 1.00 67.73 173 GLN A CA 1
ATOM 1006 C C . GLN A 1 140 ? -26.040 15.843 39.388 1.00 63.37 173 GLN A C 1
ATOM 1007 O O . GLN A 1 140 ? -26.530 16.930 39.065 1.00 56.58 173 GLN A O 1
ATOM 1009 N N . HIS A 1 141 ? -24.914 15.734 40.086 1.00 59.41 174 HIS A N 1
ATOM 1010 C CA . HIS A 1 141 ? -24.170 16.901 40.538 1.00 58.89 174 HIS A CA 1
ATOM 1011 C C . HIS A 1 141 ? -23.779 17.827 39.391 1.00 54.46 174 HIS A C 1
ATOM 1012 O O . HIS A 1 141 ? -23.879 19.049 39.512 1.00 52.71 174 HIS A O 1
ATOM 1019 N N . VAL A 1 142 ? -23.337 17.249 38.279 1.00 50.50 175 VAL A N 1
ATOM 1020 C CA . VAL A 1 142 ? -22.942 18.048 37.128 1.00 50.14 175 VAL A CA 1
ATOM 1021 C C . VAL A 1 142 ? -24.116 18.835 36.553 1.00 47.15 175 VAL A C 1
ATOM 1022 O O . VAL A 1 142 ? -23.942 19.964 36.104 1.00 44.45 175 VAL A O 1
ATOM 1026 N N . ASP A 1 143 ? -25.312 18.254 36.562 1.00 46.63 176 ASP A N 1
ATOM 1027 C CA . ASP A 1 143 ? -26.458 18.988 36.039 1.00 52.99 176 ASP A CA 1
ATOM 1028 C C . ASP A 1 143 ? -26.714 20.185 36.935 1.00 46.04 176 ASP A C 1
ATOM 1029 O O . ASP A 1 143 ? -27.238 21.202 36.493 1.00 47.28 176 ASP A O 1
ATOM 1034 N N . VAL A 1 144 ? -26.333 20.055 38.201 1.00 46.01 177 VAL A N 1
ATOM 1035 C CA . VAL A 1 144 ? -26.490 21.139 39.156 1.00 46.60 177 VAL A CA 1
ATOM 1036 C C . VAL A 1 144 ? -25.403 22.192 38.932 1.00 44.45 177 VAL A C 1
ATOM 1037 O O . VAL A 1 144 ? -25.684 23.389 38.951 1.00 43.27 177 VAL A O 1
ATOM 1041 N N . PHE A 1 145 ? -24.166 21.753 38.716 1.00 41.54 178 PHE A N 1
ATOM 1042 C CA . PHE A 1 145 ? -23.079 22.704 38.483 1.00 45.69 178 PHE A CA 1
ATOM 1043 C C . PHE A 1 145 ? -23.298 23.475 37.183 1.00 42.20 178 PHE A C 1
ATOM 1044 O O . PHE A 1 145 ? -23.240 24.705 37.158 1.00 36.18 178 PHE A O 1
ATOM 1052 N N . PHE A 1 146 ? -23.543 22.742 36.099 1.00 34.18 179 PHE A N 1
ATOM 1053 C CA . PHE A 1 146 ? -23.740 23.365 34.805 1.00 32.32 179 PHE A CA 1
ATOM 1054 C C . PHE A 1 146 ? -24.852 24.399 34.843 1.00 31.18 179 PHE A C 1
ATOM 1055 O O . PHE A 1 146 ? -24.718 25.473 34.262 1.00 31.71 179 PHE A O 1
ATOM 1063 N N . GLN A 1 147 ? -25.949 24.080 35.523 1.00 32.78 180 GLN A N 1
ATOM 1064 C CA . GLN A 1 147 ? -27.069 25.018 35.594 1.00 40.48 180 GLN A CA 1
ATOM 1065 C C . GLN A 1 147 ? -26.683 26.309 36.313 1.00 29.93 180 GLN A C 1
ATOM 1066 O O . GLN A 1 147 ? -27.088 27.396 35.915 1.00 35.08 180 GLN A O 1
ATOM 1072 N N . LYS A 1 148 ? -25.894 26.196 37.370 1.00 38.35 181 LYS A N 1
ATOM 1073 C CA . LYS A 1 148 ? -25.479 27.392 38.086 1.00 38.86 181 LYS A CA 1
ATOM 1074 C C . LYS A 1 148 ? -24.490 28.205 37.237 1.00 34.41 181 LYS A C 1
ATOM 1075 O O . LYS A 1 148 ? -24.482 29.435 37.289 1.00 37.14 181 LYS A O 1
ATOM 1081 N N . MET A 1 149 ? -23.691 27.518 36.422 1.00 29.18 182 MET A N 1
ATOM 1082 C CA . MET A 1 149 ? -22.702 28.205 35.593 1.00 29.97 182 MET A CA 1
ATOM 1083 C C . MET A 1 149 ? -23.243 28.888 34.356 1.00 32.61 182 MET A C 1
ATOM 1084 O O . MET A 1 149 ? -22.758 29.953 33.971 1.00 30.18 182 MET A O 1
ATOM 1089 N N . ASP A 1 150 ? -24.250 28.284 33.729 1.00 27.35 183 ASP A N 1
ATOM 1090 C CA . ASP A 1 150 ? -24.835 28.851 32.521 1.00 32.27 183 ASP A CA 1
ATOM 1091 C C . ASP A 1 150 ? -25.795 29.961 32.948 1.00 37.94 183 ASP A C 1
ATOM 1092 O O . ASP A 1 150 ? -27.004 29.746 33.056 1.00 34.04 183 ASP A O 1
ATOM 1097 N N . LYS A 1 151 ? -25.237 31.146 33.184 1.00 36.92 184 LYS A N 1
ATOM 1098 C CA . LYS A 1 151 ? -25.995 32.301 33.649 1.00 38.71 184 LYS A CA 1
ATOM 1099 C C . LYS A 1 151 ? -27.236 32.665 32.832 1.00 41.57 184 LYS A C 1
ATOM 1100 O O . LYS A 1 151 ? -28.305 32.868 33.402 1.00 42.03 184 LYS A O 1
ATOM 1106 N N . ASN A 1 152 ? -27.105 32.740 31.511 1.00 37.65 185 ASN A N 1
ATOM 1107 C CA . ASN A 1 152 ? -28.244 33.096 30.660 1.00 42.88 185 ASN A CA 1
ATOM 1108 C C . ASN A 1 152 ? -29.076 31.888 30.209 1.00 48.29 185 ASN A C 1
ATOM 1109 O O . ASN A 1 152 ? -29.958 32.016 29.361 1.00 46.57 185 ASN A O 1
ATOM 1114 N N . LYS A 1 153 ? -28.878 30.771 30.770 1.00 43.82 186 LYS A N 1
ATOM 1115 C CA . LYS A 1 153 ? -29.742 29.646 30.453 1.00 46.17 186 LYS A CA 1
ATOM 1116 C C . LYS A 1 153 ? -29.859 29.331 28.941 1.00 50.23 186 LYS A C 1
ATOM 1117 O O . LYS A 1 153 ? -30.976 29.099 28.480 1.00 55.00 186 LYS A O 1
ATOM 1123 N N . ASP A 1 154 ? -28.789 29.314 28.145 1.00 42.29 187 ASP A N 1
ATOM 1124 C CA . ASP A 1 154 ? -28.890 28.978 26.727 1.00 35.44 187 ASP A CA 1
ATOM 1125 C C . ASP A 1 154 ? -28.131 27.721 26.326 1.00 33.84 187 ASP A C 1
ATOM 1126 O O . ASP A 1 154 ? -27.869 27.499 25.148 1.00 39.30 187 ASP A O 1
ATOM 1131 N N . GLY A 1 155 ? -27.789 26.904 27.345 1.00 31.38 188 GLY A N 1
ATOM 1132 C CA . GLY A 1 155 ? -27.164 25.592 27.139 1.00 40.16 188 GLY A CA 1
ATOM 1133 C C . GLY A 1 155 ? -25.644 25.589 26.896 1.00 36.74 188 GLY A C 1
ATOM 1134 O O . GLY A 1 155 ? -25.045 24.530 26.731 1.00 33.38 188 GLY A O 1
ATOM 1135 N N . ILE A 1 156 ? -25.017 26.762 26.883 1.00 28.26 189 ILE A N 1
ATOM 1136 C CA . ILE A 1 156 ? -23.579 26.844 26.646 1.00 34.80 189 ILE A CA 1
ATOM 1137 C C . ILE A 1 156 ? -22.932 27.773 27.683 1.00 34.18 189 ILE A C 1
ATOM 1138 O O . ILE A 1 156 ? -23.492 28.805 28.050 1.00 33.89 189 ILE A O 1
ATOM 1143 N N . VAL A 1 157 ? -21.762 27.391 28.167 1.00 34.36 190 VAL A N 1
ATOM 1144 C CA . VAL A 1 157 ? -21.051 28.212 29.137 1.00 30.75 190 VAL A CA 1
ATOM 1145 C C . VAL A 1 157 ? -19.933 28.913 28.373 1.00 31.39 190 VAL A C 1
ATOM 1146 O O . VAL A 1 157 ? -19.068 28.254 27.791 1.00 28.99 190 VAL A O 1
ATOM 1150 N N . THR A 1 158 ? -19.981 30.240 28.331 1.00 26.30 191 THR A N 1
ATOM 1151 C CA . THR A 1 158 ? -18.949 31.006 27.640 1.00 30.64 191 THR A CA 1
ATOM 1152 C C . THR A 1 158 ? -17.793 31.276 28.611 1.00 27.34 191 THR A C 1
ATOM 1153 O O . THR A 1 158 ? -17.888 30.968 29.796 1.00 24.49 191 THR A O 1
ATOM 1157 N N . LEU A 1 159 ? -16.701 31.830 28.104 1.00 25.36 192 LEU A N 1
ATOM 1158 C CA . LEU A 1 159 ? -15.562 32.133 28.965 1.00 27.62 192 LEU A CA 1
ATOM 1159 C C . LEU A 1 159 ? -16.017 33.099 30.052 1.00 24.89 192 LEU A C 1
ATOM 1160 O O . LEU A 1 159 ? -15.657 32.945 31.219 1.00 30.23 192 LEU A O 1
ATOM 1165 N N . ASP A 1 160 ? -16.825 34.087 29.677 1.00 24.52 193 ASP A N 1
ATOM 1166 C CA . ASP A 1 160 ? -17.263 35.062 30.672 1.00 25.35 193 ASP A CA 1
ATOM 1167 C C . ASP A 1 160 ? -18.108 34.457 31.782 1.00 29.09 193 ASP A C 1
ATOM 1168 O O . ASP A 1 160 ? -17.966 34.840 32.944 1.00 26.52 193 ASP A O 1
ATOM 1173 N N . GLU A 1 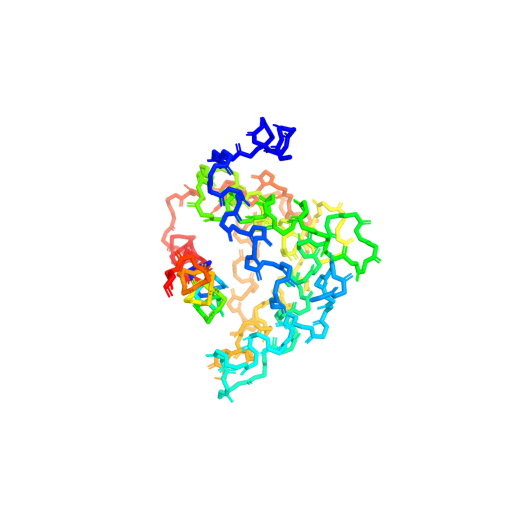161 ? -18.988 33.520 31.442 1.00 24.30 194 GLU A N 1
ATOM 1174 C CA . GLU A 1 161 ? -19.806 32.878 32.460 1.00 22.64 194 GLU A CA 1
ATOM 1175 C C . GLU A 1 161 ? -18.935 31.960 33.312 1.00 23.33 194 GLU A C 1
ATOM 1176 O O . GLU A 1 161 ? -19.182 31.782 34.504 1.00 26.32 194 GLU A O 1
ATOM 1182 N N . PHE A 1 162 ? -17.912 31.371 32.699 1.00 23.86 195 PHE A N 1
ATOM 1183 C CA . PHE A 1 162 ? -17.011 30.478 33.428 1.00 25.59 195 PHE A CA 1
ATOM 1184 C C . PHE A 1 162 ? -16.212 31.287 34.466 1.00 25.58 195 PHE A C 1
ATOM 1185 O O . PHE A 1 162 ? -16.076 30.874 35.621 1.00 22.55 195 PHE A O 1
ATOM 1193 N N . LEU A 1 163 ? -15.678 32.426 34.033 1.00 22.46 196 LEU A N 1
ATOM 1194 C CA . LEU A 1 163 ? -14.894 33.295 34.904 1.00 28.33 196 LEU A CA 1
ATOM 1195 C C . LEU A 1 163 ? -15.751 33.757 36.073 1.00 34.44 196 LEU A C 1
ATOM 1196 O O . LEU A 1 163 ? -15.343 33.671 37.235 1.00 28.90 196 LEU A O 1
ATOM 1201 N N . GLU A 1 164 ? -16.952 34.227 35.764 1.00 26.44 197 GLU A N 1
ATOM 1202 C CA . GLU A 1 164 ? -17.834 34.692 36.817 1.00 30.76 197 GLU A CA 1
ATOM 1203 C C . GLU A 1 164 ? -18.109 33.621 37.867 1.00 36.03 197 GLU A C 1
ATOM 1204 O O . GLU A 1 164 ? -17.839 33.810 39.051 1.00 30.68 197 GLU A O 1
ATOM 1210 N N . SER A 1 165 ? -18.627 32.473 37.464 1.00 31.55 198 SER A N 1
ATOM 1211 C CA . SER A 1 165 ? -18.943 31.511 38.491 1.00 30.62 198 SER A CA 1
ATOM 1212 C C . SER A 1 165 ? -17.761 30.8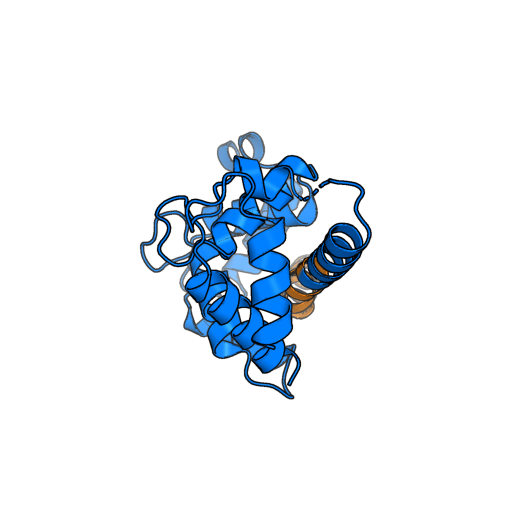33 39.129 1.00 35.50 198 SER A C 1
ATOM 1213 O O . SER A 1 165 ? -17.892 30.229 40.196 1.00 30.14 198 SER A O 1
ATOM 1225 N N . GLN A 1 167 ? -15.288 32.464 40.215 1.00 27.84 200 GLN A N 1
ATOM 1226 C CA . GLN A 1 167 ? -14.714 33.505 41.087 1.00 28.55 200 GLN A CA 1
ATOM 1227 C C . GLN A 1 167 ? -15.800 34.086 41.987 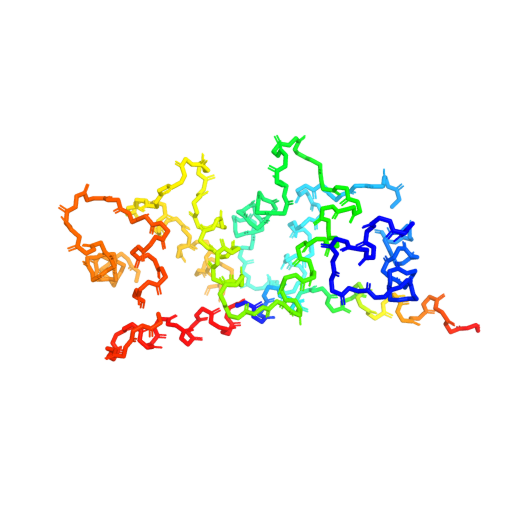1.00 36.78 200 GLN A C 1
ATOM 1228 O O . GLN A 1 167 ? -15.533 34.984 42.783 1.00 35.13 200 GLN A O 1
ATOM 1234 N N . GLU A 1 168 ? -17.025 33.574 41.870 1.00 31.62 201 GLU A N 1
ATOM 1235 C CA . GLU A 1 168 ? -18.121 34.097 42.688 1.00 30.92 201 GLU A CA 1
ATOM 1236 C C . GLU A 1 168 ? -18.242 33.448 44.058 1.00 29.05 201 GLU A C 1
ATOM 1237 O O . GLU A 1 168 ? -17.847 32.295 44.265 1.00 28.02 201 GLU A O 1
ATOM 1243 N N . ASP A 1 169 ? -18.801 34.216 44.992 1.00 32.43 202 ASP A N 1
ATOM 1244 C CA . ASP A 1 169 ? -18.970 33.786 46.366 1.00 32.30 202 ASP A CA 1
ATOM 1245 C C . ASP A 1 169 ? -20.349 33.170 46.593 1.00 38.69 202 ASP A C 1
ATOM 1246 O O . ASP A 1 169 ? -21.266 33.829 47.079 1.00 42.34 202 ASP A O 1
ATOM 1251 N N . ASP A 1 170 ? -20.467 31.903 46.219 1.00 31.79 203 ASP A N 1
ATOM 1252 C CA . ASP A 1 170 ? -21.678 31.086 46.357 1.00 35.26 203 ASP A CA 1
ATOM 1253 C C . ASP A 1 170 ? -21.110 29.765 46.885 1.00 36.21 203 ASP A C 1
ATOM 1254 O O . ASP A 1 170 ? -20.132 29.264 46.333 1.00 32.41 203 ASP A O 1
ATOM 1259 N N . ASN A 1 171 ? -21.689 29.195 47.939 1.00 30.64 204 ASN A N 1
ATOM 1260 C CA . ASN A 1 171 ? -21.135 27.964 48.509 1.00 36.68 204 ASN A CA 1
ATOM 1261 C C . ASN A 1 171 ? -20.872 26.812 47.534 1.00 32.82 204 ASN A C 1
ATOM 1262 O O . ASN A 1 171 ? -19.844 26.151 47.626 1.00 33.29 204 ASN A O 1
ATOM 1267 N N . ILE A 1 172 ? -21.787 26.569 46.607 1.00 35.73 205 ILE A N 1
ATOM 1268 C CA . ILE A 1 172 ? -21.587 25.505 45.634 1.00 33.65 205 ILE A CA 1
ATOM 1269 C C . ILE A 1 172 ? -20.416 25.849 44.707 1.00 34.40 205 ILE A C 1
ATOM 1270 O O . ILE A 1 172 ? -19.555 25.005 44.456 1.00 32.40 205 ILE A O 1
ATOM 1275 N N . MET A 1 173 ? -20.374 27.084 44.207 1.00 28.79 206 MET A N 1
ATOM 1276 C CA . MET A 1 173 ? -19.283 27.468 43.317 1.00 29.56 206 MET A CA 1
ATOM 1277 C C . MET A 1 173 ? -17.945 27.429 44.053 1.00 34.55 206 MET A C 1
ATOM 1278 O O . MET A 1 173 ? -16.941 27.016 43.472 1.00 32.02 206 MET A O 1
ATOM 1283 N N . ARG A 1 174 ? -17.931 27.846 45.323 1.00 25.38 207 ARG A N 1
ATOM 1284 C CA . ARG A 1 174 ? -16.707 27.807 46.133 1.00 24.06 207 ARG A CA 1
ATOM 1285 C C . ARG A 1 174 ? -16.206 26.366 46.270 1.00 25.41 207 ARG A C 1
ATOM 1286 O O . ARG A 1 174 ? -14.997 26.121 46.226 1.00 27.27 207 ARG A O 1
ATOM 1294 N N . SER A 1 175 ? -17.132 25.421 46.444 1.00 29.11 208 SER A N 1
ATOM 1295 C CA . SER A 1 175 ? -16.790 23.996 46.561 1.00 29.20 208 SER A CA 1
ATOM 1296 C C . SER A 1 175 ? -16.067 23.533 45.300 1.00 29.23 208 SER A C 1
ATOM 1297 O O . SER A 1 175 ? -15.035 22.853 45.355 1.00 30.47 208 SER A O 1
ATOM 1300 N N . LEU A 1 176 ? -16.649 23.886 44.165 1.00 29.18 209 LEU A N 1
ATOM 1301 C CA . LEU A 1 176 ? -16.121 23.509 42.860 1.00 34.35 209 LEU A CA 1
ATOM 1302 C C . LEU A 1 176 ? -14.779 24.177 42.575 1.00 32.58 209 LEU A C 1
ATOM 1303 O O . LEU A 1 176 ? -13.892 23.567 41.991 1.00 29.85 209 LEU A O 1
ATOM 1308 N N . GLN A 1 177 ? -14.642 25.434 42.982 1.00 28.85 210 GLN A N 1
ATOM 1309 C CA . GLN A 1 177 ? -13.401 26.189 42.786 1.00 29.63 210 GLN A CA 1
ATOM 1310 C C . GLN A 1 177 ? -12.255 25.545 43.555 1.00 24.36 210 GLN A C 1
ATOM 1311 O O . GLN A 1 177 ? -11.115 25.506 43.084 1.00 28.30 210 GLN A O 1
ATOM 1317 N N . LEU A 1 178 ? -12.565 25.065 44.758 1.00 30.65 211 LEU A N 1
ATOM 1318 C CA . LEU A 1 178 ? -11.572 24.407 45.602 1.00 31.56 211 LEU A CA 1
ATOM 1319 C C . LEU A 1 178 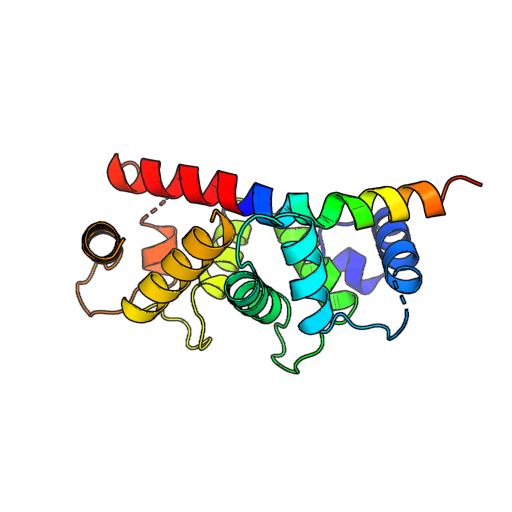? -11.103 23.123 44.925 1.00 29.84 211 LEU A C 1
ATOM 1320 O O . LEU A 1 178 ? -9.913 22.825 44.881 1.00 26.50 211 LEU A O 1
ATOM 1325 N N . PHE A 1 179 ? -12.051 22.344 44.423 1.00 29.06 212 PHE A N 1
ATOM 1326 C CA . PHE A 1 179 ? -11.691 21.098 43.763 1.00 36.63 212 PHE A CA 1
ATOM 1327 C C . PHE A 1 179 ? -10.803 21.394 42.556 1.00 31.48 212 PHE A C 1
ATOM 1328 O O . PHE A 1 179 ? -9.786 20.737 42.339 1.00 28.49 212 PHE A O 1
ATOM 1336 N N . GLN A 1 180 ? -11.194 22.389 41.769 1.00 30.45 213 GLN A N 1
ATOM 1337 C CA . GLN A 1 180 ? -10.417 22.753 40.598 1.00 29.26 213 GLN A CA 1
ATOM 1338 C C . GLN A 1 180 ? -9.011 23.240 40.972 1.00 25.76 213 GLN A C 1
ATOM 1339 O O . GLN A 1 180 ? -8.039 22.911 40.285 1.00 29.54 213 GLN A O 1
ATOM 1345 N N . ASN A 1 181 ? -8.890 24.027 42.043 1.00 24.91 214 ASN A N 1
ATOM 1346 C CA . ASN A 1 181 ? -7.567 24.509 42.467 1.00 26.23 214 ASN A CA 1
ATOM 1347 C C . ASN A 1 181 ? -6.654 23.308 42.794 1.00 33.85 214 ASN A C 1
ATOM 1348 O O . ASN A 1 181 ? -5.475 23.241 42.395 1.00 29.10 214 ASN A O 1
ATOM 1353 N N . VAL A 1 182 ? -7.198 22.360 43.543 1.00 24.51 215 VAL A N 1
ATOM 1354 C CA . VAL A 1 182 ? -6.416 21.197 43.921 1.00 25.61 215 VAL A CA 1
ATOM 1355 C C . VAL A 1 182 ? -6.154 20.315 42.693 1.00 30.74 215 VAL A C 1
ATOM 1356 O O . VAL A 1 182 ? -5.105 19.670 42.582 1.00 27.71 215 VAL A O 1
ATOM 1360 N N . MET A 1 183 ? -7.111 20.297 41.775 1.00 29.59 216 MET A N 1
ATOM 1361 C CA . MET A 1 183 ? -6.990 19.506 40.553 1.00 36.70 216 MET A CA 1
ATOM 1362 C C . MET A 1 183 ? -5.874 20.103 39.687 1.00 40.53 216 MET A C 1
ATOM 1363 O O . MET A 1 183 ? -5.106 19.380 39.044 1.00 37.03 216 MET A O 1
ATOM 1368 N N . MET B 2 1 ? -5.767 21.425 39.671 1.00 32.49 217 MET B N 1
ATOM 1369 C CA . MET B 2 1 ? -4.704 22.030 38.893 1.00 35.11 217 MET B CA 1
ATOM 1370 C C . MET B 2 1 ? -3.346 21.621 39.484 1.00 35.46 217 MET B C 1
ATOM 1371 O O . MET B 2 1 ? -2.388 21.365 38.746 1.00 30.34 217 MET B O 1
ATOM 1376 N N . ALA B 2 2 ? -3.260 21.551 40.810 1.00 28.42 218 ALA B N 1
ATOM 1377 C CA . ALA B 2 2 ? -2.005 21.149 41.446 1.00 32.53 218 ALA B CA 1
ATOM 1378 C C . ALA B 2 2 ? -1.644 19.699 41.086 1.00 37.21 218 ALA B C 1
ATOM 1379 O O . ALA B 2 2 ? -0.463 19.370 40.903 1.00 30.17 218 ALA B O 1
ATOM 1381 N N . ALA B 2 3 ? -2.659 18.838 40.987 1.00 36.18 219 ALA B N 1
ATOM 1382 C CA . ALA B 2 3 ? -2.450 17.432 40.631 1.00 37.65 219 ALA B CA 1
ATOM 1383 C C . ALA B 2 3 ? -1.890 17.323 39.212 1.00 40.18 219 ALA B C 1
ATOM 1384 O O . ALA B 2 3 ? -0.999 16.515 38.944 1.00 43.17 219 ALA B O 1
ATOM 1386 N N . GLY B 2 4 ? -2.426 18.131 38.304 1.00 37.01 220 GLY B N 1
ATOM 1387 C CA . GLY B 2 4 ? -1.941 18.128 36.935 1.00 40.73 220 GLY B CA 1
ATOM 1388 C C . GLY B 2 4 ? -0.470 18.507 36.880 1.00 40.23 220 GLY B C 1
ATOM 1389 O O . GLY B 2 4 ? 0.307 17.909 36.132 1.00 41.81 220 GLY B O 1
ATOM 1390 N N . VAL B 2 5 ? -0.086 19.504 37.673 1.00 34.52 221 VAL B N 1
ATOM 1391 C CA . VAL B 2 5 ? 1.298 19.965 37.739 1.00 31.04 221 VAL B CA 1
ATOM 1392 C C . VAL B 2 5 ? 2.195 18.940 38.426 1.00 31.33 221 VAL B C 1
ATOM 1393 O O . VAL B 2 5 ? 3.292 18.654 37.957 1.00 30.58 221 VAL B O 1
ATOM 1397 N N . ALA B 2 6 ? 1.711 18.389 39.536 1.00 34.01 222 ALA B N 1
ATOM 1398 C CA . ALA B 2 6 ? 2.468 17.434 40.339 1.00 32.39 222 ALA B CA 1
ATOM 1399 C C . ALA B 2 6 ? 2.971 16.218 39.566 1.00 35.35 222 ALA B C 1
ATOM 1400 O O . ALA B 2 6 ? 3.999 15.644 39.908 1.00 35.15 222 ALA B O 1
ATOM 1402 N N . ALA B 2 7 ? 2.230 15.836 38.534 1.00 31.28 223 ALA B N 1
ATOM 1403 C CA . ALA B 2 7 ? 2.564 14.699 37.691 1.00 35.04 223 ALA B CA 1
ATOM 1404 C C . ALA B 2 7 ? 3.913 14.877 36.989 1.00 34.80 223 ALA B C 1
ATOM 1405 O O . ALA B 2 7 ? 4.533 13.909 36.550 1.00 34.07 223 ALA B O 1
ATOM 1407 N N . TRP B 2 8 ? 4.359 16.121 36.873 1.00 32.38 224 TRP B N 1
ATOM 1408 C CA . TRP B 2 8 ? 5.631 16.396 36.236 1.00 26.73 224 TRP B CA 1
ATOM 1409 C C . TRP B 2 8 ? 6.795 16.395 37.221 1.00 31.10 224 TRP B C 1
ATOM 1410 O O . TRP B 2 8 ? 7.850 16.943 36.926 1.00 33.97 224 TRP B O 1
ATOM 1421 N N . LEU B 2 9 ? 6.611 15.776 38.383 1.00 28.14 225 LEU B N 1
ATOM 1422 C CA . LEU B 2 9 ? 7.668 15.740 39.387 1.00 31.19 225 LEU B CA 1
ATOM 1423 C C . LEU B 2 9 ? 8.929 14.999 38.890 1.00 34.33 225 LEU B C 1
ATOM 1424 O O . LEU B 2 9 ? 10.051 15.424 39.172 1.00 31.87 225 LEU B O 1
ATOM 1429 N N . PRO B 2 10 ? 8.762 13.871 38.167 1.00 34.56 226 PRO B N 1
ATOM 1430 C CA . PRO B 2 10 ? 9.932 13.137 37.662 1.00 32.08 226 PRO B CA 1
ATOM 1431 C C . PRO B 2 10 ? 10.743 14.025 36.719 1.00 34.68 226 PRO B C 1
ATOM 1432 O O . PRO B 2 10 ? 11.969 14.087 36.820 1.00 36.12 226 PRO B O 1
ATOM 1436 N N . PHE B 2 11 ? 10.054 14.716 35.809 1.00 33.99 227 PHE B N 1
ATOM 1437 C CA . PHE B 2 11 ? 10.711 15.631 34.872 1.00 30.31 227 PHE B CA 1
ATOM 1438 C C . PHE B 2 11 ? 11.450 16.716 35.655 1.00 37.68 227 PHE B C 1
ATOM 1439 O O . PHE B 2 11 ? 12.610 17.019 35.369 1.00 31.86 227 PHE B O 1
ATOM 1447 N N . ALA B 2 12 ? 10.782 17.294 36.651 1.00 28.48 228 ALA B N 1
ATOM 1448 C CA . ALA B 2 12 ? 11.388 18.350 37.457 1.00 31.95 228 ALA B CA 1
ATOM 1449 C C . ALA B 2 12 ? 12.674 17.863 38.116 1.00 36.32 228 ALA B C 1
ATOM 1450 O O . ALA B 2 12 ? 13.699 18.544 38.092 1.00 34.29 228 ALA B O 1
ATOM 1452 N N . ARG B 2 13 ? 12.605 16.684 38.720 1.00 37.56 229 ARG B N 1
ATOM 1453 C CA . ARG B 2 13 ? 13.762 16.113 39.392 1.00 41.33 229 ARG B CA 1
ATOM 1454 C C . ARG B 2 13 ? 14.891 15.867 38.402 1.00 41.82 229 ARG B C 1
ATOM 1455 O O . ARG B 2 13 ? 16.056 16.113 38.710 1.00 45.51 229 ARG B O 1
ATOM 1463 N N . ALA B 2 14 ? 14.540 15.401 37.210 1.00 36.49 230 ALA B N 1
ATOM 1464 C CA . ALA B 2 14 ? 15.532 15.126 36.179 1.00 37.75 230 ALA B CA 1
ATOM 1465 C C . ALA B 2 14 ? 16.153 16.419 35.662 1.00 47.77 230 ALA B C 1
ATOM 1466 O O . ALA B 2 14 ? 17.353 16.475 35.392 1.00 41.53 230 ALA B O 1
ATOM 1468 N N . ALA B 2 15 ? 15.339 17.461 35.525 1.00 45.40 231 ALA B N 1
ATOM 1469 C CA . ALA B 2 15 ? 15.835 18.746 35.041 1.00 39.51 231 ALA B CA 1
ATOM 1470 C C . ALA B 2 15 ? 16.859 19.325 36.011 1.00 42.61 231 ALA B C 1
ATOM 1471 O O . ALA B 2 15 ? 17.858 19.913 35.596 1.00 51.31 231 ALA B O 1
ATOM 1473 N N . ALA B 2 16 ? 16.612 19.149 37.306 1.00 43.00 232 ALA B N 1
ATOM 1474 C CA . ALA B 2 16 ? 17.510 19.662 38.344 1.00 51.65 232 ALA B CA 1
ATOM 1475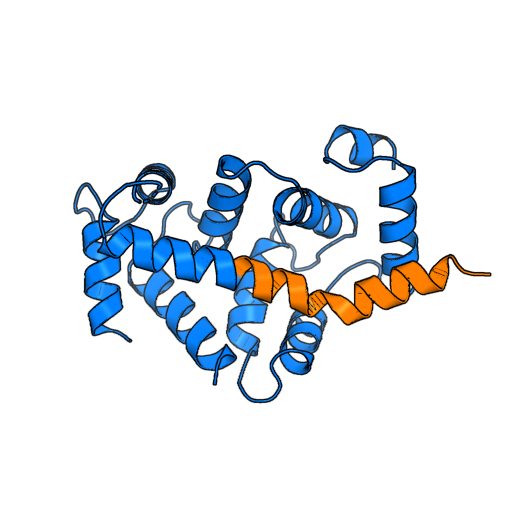 C C . ALA B 2 16 ? 18.812 18.874 38.420 1.00 62.29 232 ALA B C 1
ATOM 1476 O O . ALA B 2 16 ? 19.888 19.444 38.627 1.00 62.16 232 ALA B O 1
ATOM 1478 N N . ILE B 2 17 ? 18.706 17.559 38.255 1.00 65.71 233 ILE B N 1
ATOM 1479 C CA . ILE B 2 17 ? 19.865 16.676 38.296 1.00 70.30 233 ILE B CA 1
ATOM 1480 C C . ILE B 2 17 ? 20.725 16.865 37.048 1.00 71.43 233 ILE B C 1
ATOM 1481 O O . ILE B 2 17 ? 21.903 16.508 37.036 1.00 70.37 233 ILE B O 1
ATOM 1486 N N . GLY B 2 18 ? 20.127 17.438 36.006 1.00 74.34 234 GLY B N 1
ATOM 1487 C CA . GLY B 2 18 ? 20.846 17.676 34.767 1.00 70.65 234 GLY B CA 1
ATOM 1488 C C . GLY B 2 18 ? 21.835 18.827 34.851 1.00 72.34 234 GLY B C 1
ATOM 1489 O O . GLY B 2 18 ? 22.664 18.996 33.959 1.00 71.70 234 GLY B O 1
ATOM 1490 N N . TRP B 2 19 ? 21.753 19.623 35.915 1.00 72.23 235 TRP B N 1
ATOM 1491 C CA . TRP B 2 19 ? 22.665 20.753 36.088 1.00 73.12 235 TRP B CA 1
ATOM 1492 C C . TRP B 2 19 ? 23.669 20.545 37.211 1.00 75.35 235 TRP B C 1
ATOM 1493 O O . TRP B 2 19 ? 24.549 21.380 37.430 1.00 73.49 235 TRP B O 1
ATOM 1504 N N . MET B 2 20 ? 23.534 19.430 37.921 1.00 77.43 236 MET B N 1
ATOM 1505 C CA . MET B 2 20 ? 24.441 19.105 39.013 1.00 84.09 236 MET B CA 1
ATOM 1506 C C . MET B 2 20 ? 25.608 18.264 38.507 1.00 88.04 236 MET B C 1
ATOM 1507 O O . MET B 2 20 ? 25.534 17.034 38.472 1.00 90.88 236 MET B O 1
ATOM 1512 N N . PRO B 2 21 ? 26.682 18.940 38.108 1.00 91.17 237 PRO B N 1
ATOM 1513 C CA . PRO B 2 21 ? 27.856 18.250 37.606 1.00 94.37 237 PRO B CA 1
ATOM 1514 C C . PRO B 2 21 ? 28.375 17.198 38.567 1.00 95.89 237 PRO B C 1
ATOM 1515 O O . PRO B 2 21 ? 28.531 16.031 38.146 1.00 93.54 237 PRO B O 1
#

CATH classification: 1.10.238.10

Organism: Rattus norvegicus (NCBI:txid10116)

Nearest PDB structures (foldseek):
  1s6c-assembly1_A-2  TM=1.004E+00  e=3.252E-26  Rattus norvegicus
  2i2r-assembly3_N  TM=8.264E-01  e=8.610E-20  Homo sapiens
  4by5-assembly2_A-3  TM=9.165E-01  e=1.612E-14  Drosophila melanogaster
  5fyx-assembly1_A  TM=9.265E-01  e=9.426E-14  Drosophila melanogaster
  4by5-assembly3_D  TM=9.183E-01  e=9.570E-13  Drosophila melanogaster